Protein AF-A0A525CFL7-F1 (afdb_monomer)

Structure (mmCIF, N/CA/C/O backbone):
data_AF-A0A525CFL7-F1
#
_entry.id   AF-A0A525CFL7-F1
#
loop_
_atom_site.group_PDB
_atom_site.id
_atom_site.type_symbol
_atom_site.label_atom_id
_atom_site.label_alt_id
_atom_site.label_comp_id
_atom_site.label_asym_id
_atom_site.label_entity_id
_atom_site.label_seq_id
_atom_site.pdbx_PDB_ins_code
_atom_site.Cartn_x
_atom_site.Cartn_y
_atom_site.Cartn_z
_atom_site.occupancy
_atom_site.B_iso_or_equiv
_atom_site.auth_seq_id
_atom_site.auth_comp_id
_atom_site.auth_asym_id
_atom_site.auth_atom_id
_atom_site.pdbx_PDB_model_num
ATOM 1 N N . MET A 1 1 ? -35.284 42.672 33.842 1.00 48.06 1 MET A N 1
ATOM 2 C CA . MET A 1 1 ? -33.859 42.304 34.007 1.00 48.06 1 MET A CA 1
ATOM 3 C C . MET A 1 1 ? -33.768 41.412 35.227 1.00 48.06 1 MET A C 1
ATOM 5 O O . MET A 1 1 ? -34.451 41.768 36.185 1.00 48.06 1 MET A O 1
ATOM 9 N N . PRO A 1 2 ? -32.998 40.311 35.241 1.00 52.84 2 PRO A N 1
ATOM 10 C CA . PRO A 1 2 ? -32.006 39.793 34.270 1.00 52.84 2 PRO A CA 1
ATOM 11 C C . PRO A 1 2 ? -32.486 38.430 33.677 1.00 52.84 2 PRO A C 1
ATOM 13 O O . PRO A 1 2 ? -33.534 37.954 34.094 1.00 52.84 2 PRO A O 1
ATOM 16 N N . ASP A 1 3 ? -31.891 37.687 32.741 1.00 45.88 3 ASP A N 1
ATOM 17 C CA . ASP A 1 3 ? -30.726 37.767 31.847 1.00 45.88 3 ASP A CA 1
ATOM 18 C C . ASP A 1 3 ? -30.840 36.540 30.892 1.00 45.88 3 ASP A C 1
ATOM 20 O O . ASP A 1 3 ? -31.359 35.497 31.282 1.00 45.88 3 ASP A O 1
ATOM 24 N N . THR A 1 4 ? -30.679 36.722 29.577 1.00 50.50 4 THR A N 1
ATOM 25 C CA . THR A 1 4 ? -29.502 36.343 28.755 1.00 50.50 4 THR A CA 1
ATOM 26 C C . THR A 1 4 ? -29.639 35.028 27.970 1.00 50.50 4 THR A C 1
ATOM 28 O O . THR A 1 4 ? -29.578 33.917 28.478 1.00 50.50 4 THR A O 1
ATOM 31 N N . ASN A 1 5 ? -29.781 35.193 26.653 1.00 50.38 5 ASN A N 1
ATOM 32 C CA . ASN A 1 5 ? -28.919 34.607 25.623 1.00 50.38 5 ASN A CA 1
ATOM 33 C C . ASN A 1 5 ? -28.186 33.300 25.979 1.00 50.38 5 ASN A C 1
ATOM 35 O O . ASN A 1 5 ? -27.073 33.334 26.496 1.00 50.38 5 ASN A O 1
ATOM 39 N N . VAL A 1 6 ? -28.715 32.168 25.509 1.00 52.50 6 VAL A N 1
ATOM 40 C CA . VAL A 1 6 ? -27.883 31.021 25.102 1.00 52.50 6 VAL A CA 1
ATOM 41 C C . VAL A 1 6 ? -28.317 30.575 23.706 1.00 52.50 6 VAL A C 1
ATOM 43 O O . VAL A 1 6 ? -28.721 29.447 23.448 1.00 52.50 6 VAL A O 1
ATOM 46 N N . SER A 1 7 ? -28.220 31.508 22.764 1.00 45.16 7 SER A N 1
ATOM 47 C CA . SER A 1 7 ? -27.885 31.200 21.377 1.00 45.16 7 SER A CA 1
ATOM 48 C C . SER A 1 7 ? -26.382 30.897 21.325 1.00 45.16 7 SER A C 1
ATOM 50 O O . SER A 1 7 ? -25.589 31.730 20.892 1.00 45.16 7 SER A O 1
ATOM 52 N N . ALA A 1 8 ? -25.986 29.742 21.865 1.00 45.75 8 ALA A N 1
ATOM 53 C CA . ALA A 1 8 ? -24.610 29.265 21.846 1.00 45.75 8 ALA A CA 1
ATOM 54 C C . ALA A 1 8 ? -24.420 28.285 20.680 1.00 45.75 8 ALA A C 1
ATOM 56 O O . ALA A 1 8 ? -24.868 27.143 20.716 1.00 45.75 8 ALA A O 1
ATOM 57 N N . ASP A 1 9 ? -23.754 28.791 19.645 1.00 43.75 9 ASP A N 1
ATOM 58 C CA . ASP A 1 9 ? -22.836 28.057 18.776 1.00 43.75 9 ASP A CA 1
ATOM 59 C C . ASP A 1 9 ? -23.315 26.754 18.116 1.00 43.75 9 ASP A C 1
ATOM 61 O O . ASP A 1 9 ? -22.837 25.657 18.397 1.00 43.75 9 ASP A O 1
ATOM 65 N N . THR A 1 10 ? -24.115 26.889 17.058 1.00 47.38 10 THR A N 1
ATOM 66 C CA . THR A 1 10 ? -24.116 25.910 15.952 1.00 47.38 10 THR A CA 1
ATOM 67 C C . THR A 1 10 ? -23.124 26.272 14.835 1.00 47.38 10 THR A C 1
ATOM 69 O O . THR A 1 10 ? -23.050 25.571 13.826 1.00 47.38 10 THR A O 1
ATOM 72 N N . ASN A 1 11 ? -22.305 27.320 15.004 1.00 39.59 11 ASN A N 1
ATOM 73 C CA . ASN A 1 11 ? -21.534 27.930 13.911 1.00 39.59 11 ASN A CA 1
ATOM 74 C C . ASN A 1 11 ? -20.008 27.695 13.952 1.00 39.59 11 ASN A C 1
ATOM 76 O O . ASN A 1 11 ? -19.243 28.459 13.368 1.00 39.59 11 ASN A O 1
ATOM 80 N N . GLY A 1 12 ? -19.549 26.618 14.605 1.00 38.38 12 GLY A N 1
ATOM 81 C CA . GLY A 1 12 ? -18.119 26.267 14.698 1.00 38.38 12 GLY A CA 1
ATOM 82 C C . GLY A 1 12 ? -17.696 24.947 14.035 1.00 38.38 12 GLY A C 1
ATOM 83 O O . GLY A 1 12 ? -16.506 24.726 13.809 1.00 38.38 12 GLY A O 1
ATOM 84 N N . MET A 1 13 ? -18.630 24.050 13.690 1.00 39.81 13 MET A N 1
ATOM 85 C CA . MET A 1 13 ? -18.288 22.699 13.195 1.00 39.81 13 MET A CA 1
ATOM 86 C C . MET A 1 13 ? -18.228 22.567 11.664 1.00 39.81 13 MET A C 1
ATOM 88 O O . MET A 1 13 ? -17.989 21.481 11.135 1.00 39.81 13 MET A O 1
ATOM 92 N N . GLY A 1 14 ? -18.374 23.667 10.929 1.00 43.81 14 GLY A N 1
ATOM 93 C CA . GLY A 1 14 ? -18.223 23.707 9.477 1.00 43.81 14 GLY A CA 1
ATOM 94 C C . GLY A 1 14 ? -16.886 24.311 9.064 1.00 43.81 14 GLY A C 1
ATOM 95 O O . GLY A 1 14 ? -16.863 25.495 8.762 1.00 43.81 14 GLY A O 1
ATOM 96 N N . LYS A 1 15 ? -15.798 23.515 9.060 1.00 42.16 15 LYS A N 1
ATOM 97 C CA . LYS A 1 15 ? -14.521 23.689 8.296 1.00 42.16 15 LYS A CA 1
ATOM 98 C C . LYS A 1 15 ? -13.283 23.130 9.031 1.00 42.16 15 LYS A C 1
ATOM 100 O O . LYS A 1 15 ? -12.245 23.771 9.141 1.00 42.16 15 LYS A O 1
ATOM 105 N N . LYS A 1 16 ? -13.310 21.855 9.424 1.00 42.88 16 LYS A N 1
ATOM 106 C CA . LYS A 1 16 ? -12.090 21.016 9.345 1.00 42.88 16 LYS A CA 1
ATOM 107 C C . LYS A 1 16 ? -12.245 19.978 8.233 1.00 42.88 16 LYS A C 1
ATOM 109 O O . LYS A 1 16 ? -11.885 18.814 8.364 1.00 42.88 16 LYS A O 1
ATOM 114 N N . ALA A 1 17 ? -12.817 20.415 7.113 1.00 45.66 17 ALA A N 1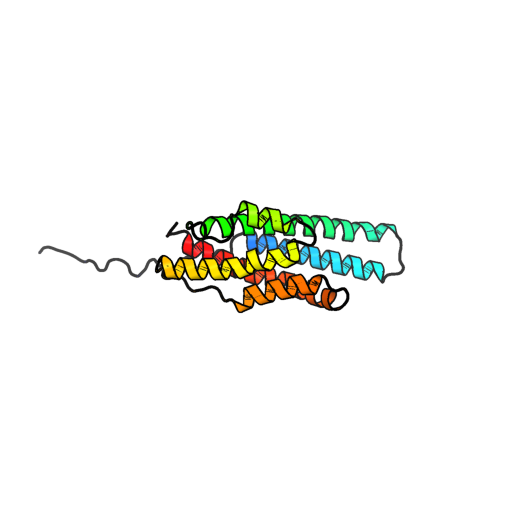
ATOM 115 C CA . ALA A 1 17 ? -12.822 19.657 5.879 1.00 45.66 17 ALA A CA 1
ATOM 116 C C . ALA A 1 17 ? -11.436 19.774 5.229 1.00 45.66 17 ALA A C 1
ATOM 118 O O . ALA A 1 1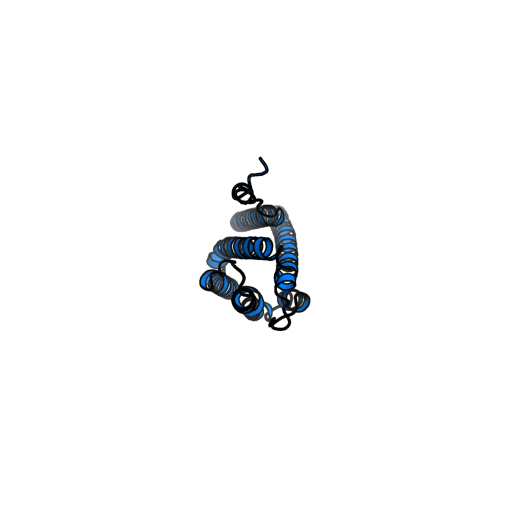7 ? -11.041 20.836 4.761 1.00 45.66 17 ALA A O 1
ATOM 119 N N . GLY A 1 18 ? -10.704 18.663 5.183 1.00 49.19 18 GLY A N 1
ATOM 120 C CA . GLY A 1 18 ? -9.849 18.409 4.028 1.00 49.19 18 GLY A CA 1
ATOM 121 C C . GLY A 1 18 ? -8.371 18.774 4.114 1.00 49.19 18 GLY A C 1
ATOM 122 O O . GLY A 1 18 ? -7.758 18.909 3.058 1.00 49.19 18 GLY A O 1
ATOM 123 N N . ARG A 1 19 ? -7.730 18.820 5.293 1.00 51.72 19 ARG A N 1
ATOM 124 C CA . ARG A 1 19 ? -6.273 18.577 5.298 1.00 51.72 19 ARG A CA 1
ATOM 125 C C . ARG A 1 19 ? -6.055 17.107 4.954 1.00 51.72 19 ARG A C 1
ATOM 127 O O . ARG A 1 19 ? -6.093 16.246 5.829 1.00 51.72 19 ARG A O 1
ATOM 134 N N . ARG A 1 20 ? -5.894 16.809 3.658 1.00 55.28 20 ARG A N 1
ATOM 135 C CA . ARG A 1 20 ? -5.358 15.517 3.213 1.00 55.28 20 ARG A CA 1
ATOM 136 C C . ARG A 1 20 ? -4.060 15.329 3.997 1.00 55.28 20 ARG A C 1
ATOM 138 O O . ARG A 1 20 ? -3.241 16.250 3.983 1.00 55.28 20 ARG A O 1
ATOM 145 N N . PRO A 1 21 ? -3.897 14.234 4.755 1.00 63.34 21 PRO A N 1
ATOM 146 C CA . PRO A 1 21 ? -2.715 14.096 5.581 1.00 63.34 21 PRO A CA 1
ATOM 147 C C . PRO A 1 21 ? -1.506 14.168 4.656 1.00 63.34 21 PRO A C 1
ATOM 149 O O . PRO A 1 21 ? -1.527 13.586 3.573 1.00 63.34 21 PRO A O 1
ATOM 152 N N . CYS A 1 22 ? -0.488 14.926 5.062 1.00 60.53 22 CYS A N 1
ATOM 153 C CA . CYS A 1 22 ? 0.724 15.161 4.274 1.00 60.53 22 CYS A CA 1
ATOM 154 C C . CYS A 1 22 ? 1.311 13.840 3.727 1.00 60.53 22 CYS A C 1
ATOM 156 O O . CYS A 1 22 ? 1.780 13.775 2.594 1.00 60.53 22 CYS A O 1
ATOM 158 N N . SER A 1 23 ? 1.132 12.743 4.474 1.00 76.31 23 SER A N 1
ATOM 159 C CA . SER A 1 23 ? 1.507 11.383 4.080 1.00 76.31 23 SER A CA 1
ATOM 160 C C . SER A 1 23 ? 0.819 10.856 2.813 1.00 76.31 23 SER A C 1
ATOM 162 O O . SER A 1 23 ? 1.407 10.047 2.113 1.00 76.31 23 SER A O 1
ATOM 164 N N . LEU A 1 24 ? -0.407 11.279 2.494 1.00 80.94 24 LEU A N 1
ATOM 165 C CA . LEU A 1 24 ? -1.161 10.815 1.320 1.00 80.94 24 LEU A CA 1
ATOM 166 C C . LEU A 1 24 ? -0.678 11.477 0.032 1.00 80.94 24 LEU A C 1
ATOM 168 O O . LEU A 1 24 ? -0.548 10.812 -0.991 1.00 80.94 24 LEU A O 1
ATOM 172 N N . LEU A 1 25 ? -0.402 12.782 0.097 1.00 83.44 25 LEU A N 1
ATOM 173 C CA . LEU A 1 25 ? 0.195 13.519 -1.018 1.00 83.44 25 LEU A CA 1
ATOM 174 C C . LEU A 1 25 ? 1.622 13.035 -1.270 1.00 83.44 25 LEU A C 1
ATOM 176 O O . LEU A 1 25 ? 1.991 12.797 -2.415 1.00 83.44 25 LEU A O 1
ATOM 180 N N . PHE A 1 26 ? 2.381 12.808 -0.196 1.00 86.31 26 PHE A N 1
ATOM 181 C CA . PHE A 1 26 ? 3.712 12.224 -0.284 1.00 86.31 26 PHE A CA 1
ATOM 182 C C . PHE A 1 26 ? 3.677 10.828 -0.920 1.00 86.31 26 PHE A C 1
ATOM 184 O O . PHE A 1 26 ? 4.404 10.574 -1.876 1.00 86.31 26 PHE A O 1
ATOM 191 N N . GLN A 1 27 ? 2.759 9.959 -0.483 1.00 85.44 27 GLN A N 1
ATOM 192 C CA . GLN A 1 27 ? 2.598 8.624 -1.060 1.00 85.44 27 GLN A CA 1
ATOM 193 C C . GLN A 1 27 ? 2.187 8.663 -2.535 1.00 85.44 27 GLN A C 1
ATOM 195 O O . GLN A 1 27 ? 2.698 7.880 -3.331 1.00 85.44 27 GLN A O 1
ATOM 200 N N . ALA A 1 28 ? 1.291 9.574 -2.920 1.00 88.19 28 ALA A N 1
ATOM 201 C CA . ALA A 1 28 ? 0.918 9.754 -4.320 1.00 88.19 28 ALA A CA 1
ATOM 202 C C . ALA A 1 28 ? 2.124 10.183 -5.173 1.00 88.19 28 ALA A C 1
ATOM 204 O O . ALA A 1 28 ? 2.323 9.639 -6.256 1.00 88.19 28 ALA A O 1
ATOM 205 N N . GLY A 1 29 ? 2.960 11.095 -4.664 1.00 88.19 29 GLY A N 1
ATOM 206 C CA . GLY A 1 29 ? 4.199 11.508 -5.327 1.00 88.19 29 GLY A CA 1
ATOM 207 C C . GLY A 1 29 ? 5.183 10.351 -5.520 1.00 88.19 29 GLY A C 1
ATOM 208 O O . GLY A 1 29 ? 5.689 10.158 -6.623 1.00 88.19 29 GLY A O 1
ATOM 209 N N . VAL A 1 30 ? 5.393 9.535 -4.481 1.00 88.12 30 VAL A N 1
ATOM 210 C CA . VAL A 1 30 ? 6.247 8.336 -4.560 1.00 88.12 30 VAL A CA 1
ATOM 211 C C . VAL A 1 30 ? 5.718 7.351 -5.608 1.00 88.12 30 VAL A C 1
ATOM 213 O O . VAL A 1 30 ? 6.490 6.879 -6.436 1.00 88.12 30 VAL A O 1
ATOM 216 N N . MET A 1 31 ? 4.404 7.103 -5.641 1.00 86.94 31 MET A N 1
ATOM 217 C CA . MET A 1 31 ? 3.786 6.195 -6.618 1.00 86.94 31 MET A CA 1
ATOM 218 C C . MET A 1 31 ? 3.934 6.692 -8.063 1.00 86.94 31 MET A C 1
ATOM 220 O O . MET A 1 31 ? 4.241 5.901 -8.954 1.00 86.94 31 MET A O 1
ATOM 224 N N . LEU A 1 32 ? 3.758 7.995 -8.310 1.00 90.31 32 LEU A N 1
ATOM 225 C CA . LEU A 1 32 ? 3.956 8.586 -9.639 1.00 90.31 32 LEU A CA 1
ATOM 226 C C . LEU A 1 32 ? 5.410 8.455 -10.109 1.00 90.31 32 LEU A C 1
ATOM 228 O O . LEU A 1 32 ? 5.648 8.106 -11.265 1.00 90.31 32 LEU A O 1
ATOM 232 N N . LEU A 1 33 ? 6.372 8.677 -9.207 1.00 88.94 33 LEU A N 1
ATOM 233 C CA . LEU A 1 33 ? 7.793 8.502 -9.499 1.00 88.94 33 LEU A CA 1
ATOM 234 C C . LEU A 1 33 ? 8.118 7.045 -9.857 1.00 88.94 33 LEU A C 1
ATOM 236 O O . LEU A 1 33 ? 8.820 6.798 -10.837 1.00 88.94 33 LEU A O 1
ATOM 240 N N . SER A 1 34 ? 7.572 6.078 -9.111 1.00 86.19 34 SER A N 1
ATOM 241 C CA . SER A 1 34 ? 7.752 4.652 -9.407 1.00 86.19 34 SER A CA 1
ATOM 242 C C . SER A 1 34 ? 7.177 4.267 -10.772 1.00 86.19 34 SER A C 1
ATOM 244 O O . SER A 1 34 ? 7.834 3.557 -11.530 1.00 86.19 34 SER A O 1
ATOM 246 N N . ILE A 1 35 ? 5.984 4.763 -11.123 1.00 87.25 35 ILE A N 1
ATOM 247 C CA . ILE A 1 35 ? 5.358 4.493 -12.428 1.00 87.25 35 ILE A CA 1
ATOM 248 C C . ILE A 1 35 ? 6.205 5.087 -13.562 1.00 87.25 35 ILE A C 1
ATOM 250 O O . ILE A 1 35 ? 6.482 4.395 -14.541 1.00 87.25 35 ILE A O 1
ATOM 254 N N . ALA A 1 36 ? 6.677 6.330 -13.421 1.00 89.00 36 ALA A N 1
ATOM 255 C CA . ALA A 1 36 ? 7.543 6.971 -14.411 1.00 89.00 36 ALA A CA 1
ATOM 256 C C . ALA A 1 36 ? 8.867 6.211 -14.603 1.00 89.00 36 ALA A C 1
ATOM 258 O O . ALA A 1 36 ? 9.286 5.974 -15.739 1.00 89.00 36 ALA A O 1
ATOM 259 N N . ALA A 1 37 ? 9.496 5.765 -13.509 1.00 86.62 37 ALA A N 1
ATOM 260 C CA . ALA A 1 37 ? 10.714 4.959 -13.554 1.00 86.62 37 ALA A CA 1
ATOM 261 C C . ALA A 1 37 ? 10.478 3.602 -14.240 1.00 86.62 37 ALA A C 1
ATOM 263 O O . ALA A 1 37 ? 11.295 3.178 -15.056 1.00 86.62 37 ALA A O 1
ATOM 264 N N . MET A 1 38 ? 9.336 2.957 -13.978 1.00 86.31 38 MET A N 1
ATOM 265 C CA . MET A 1 38 ? 8.955 1.693 -14.614 1.00 86.31 38 MET A CA 1
ATOM 266 C C . MET A 1 38 ? 8.709 1.854 -16.121 1.00 86.31 38 MET A C 1
ATOM 268 O O . MET A 1 38 ? 9.223 1.060 -16.906 1.00 86.31 38 MET A O 1
ATOM 272 N N . ILE A 1 39 ? 7.975 2.892 -16.541 1.00 87.75 39 ILE A N 1
ATOM 273 C CA . ILE A 1 39 ? 7.736 3.191 -17.965 1.00 87.75 39 ILE A CA 1
ATOM 274 C C . ILE A 1 39 ? 9.063 3.476 -18.673 1.00 87.75 39 ILE A C 1
ATOM 276 O O . ILE A 1 39 ? 9.310 2.948 -19.754 1.00 87.75 39 ILE A O 1
ATOM 280 N N . THR A 1 40 ? 9.945 4.253 -18.041 1.00 87.12 40 THR A N 1
ATOM 281 C CA . THR A 1 40 ? 11.273 4.571 -18.584 1.00 87.12 40 THR A CA 1
ATOM 282 C C . THR A 1 40 ? 12.142 3.318 -18.710 1.00 87.12 40 THR A C 1
ATOM 284 O O . THR A 1 40 ? 12.777 3.108 -19.742 1.00 87.12 40 THR A O 1
ATOM 287 N N . ALA A 1 41 ? 12.135 2.442 -17.698 1.00 84.50 41 ALA A N 1
ATOM 288 C CA . ALA A 1 41 ? 12.832 1.158 -17.749 1.00 84.50 41 ALA A CA 1
ATOM 289 C C . ALA A 1 41 ? 12.289 0.258 -18.869 1.00 84.50 41 ALA A C 1
ATOM 291 O O . ALA A 1 41 ? 13.077 -0.357 -19.585 1.00 84.50 41 ALA A O 1
ATOM 292 N N . LEU A 1 42 ? 10.965 0.195 -19.046 1.00 85.19 42 LEU A N 1
ATOM 293 C CA . LEU A 1 42 ? 10.333 -0.585 -20.110 1.00 85.19 42 LEU A CA 1
ATOM 294 C C . LEU A 1 42 ? 10.680 -0.032 -21.499 1.00 85.19 42 LEU A C 1
ATOM 296 O O . LEU A 1 42 ? 11.075 -0.800 -22.372 1.00 85.19 42 LEU A O 1
ATOM 300 N N . ALA A 1 43 ? 10.614 1.287 -21.692 1.00 86.00 43 ALA A N 1
ATOM 301 C CA . ALA A 1 43 ? 10.995 1.935 -22.945 1.00 86.00 43 ALA A CA 1
ATOM 302 C C . ALA A 1 43 ? 12.460 1.640 -23.314 1.00 86.00 43 ALA A C 1
ATOM 304 O O . ALA A 1 43 ? 12.744 1.243 -24.440 1.00 86.00 43 ALA A O 1
ATOM 305 N N . LEU A 1 44 ? 13.383 1.718 -22.349 1.00 81.94 44 LEU A N 1
ATOM 306 C CA . LEU A 1 44 ? 14.806 1.409 -22.556 1.00 81.94 44 LEU A CA 1
ATOM 307 C C . LEU A 1 44 ? 15.103 -0.081 -22.791 1.00 81.94 44 LEU A C 1
ATOM 309 O O . LEU A 1 44 ? 16.164 -0.418 -23.314 1.00 81.94 44 LEU A O 1
ATOM 313 N N . ARG A 1 45 ? 14.201 -0.989 -22.394 1.00 79.94 45 ARG A N 1
ATOM 314 C CA . ARG A 1 45 ? 14.291 -2.418 -22.742 1.00 79.94 45 ARG A CA 1
ATOM 315 C C . ARG A 1 45 ? 13.892 -2.673 -24.192 1.00 79.94 45 ARG A C 1
ATOM 317 O O . ARG A 1 45 ? 14.449 -3.581 -24.800 1.00 79.94 45 ARG A O 1
ATOM 324 N N . LEU A 1 46 ? 12.949 -1.890 -24.717 1.00 82.31 46 LEU A N 1
ATOM 325 C CA . LEU A 1 46 ? 12.522 -1.949 -26.116 1.00 82.31 46 LEU A CA 1
ATOM 326 C C . LEU A 1 46 ? 13.520 -1.242 -27.041 1.00 82.31 46 LEU A C 1
ATOM 328 O O . LEU A 1 46 ? 13.742 -1.694 -28.162 1.00 82.31 46 LEU A O 1
ATOM 332 N N . SER A 1 47 ? 14.172 -0.181 -26.562 1.00 80.75 47 SER A N 1
ATOM 333 C CA . SER A 1 47 ? 15.303 0.433 -27.254 1.00 80.75 47 SER A CA 1
ATOM 334 C C . SER A 1 47 ? 16.504 -0.526 -27.261 1.00 80.75 47 SER A C 1
ATOM 336 O O . SER A 1 47 ? 17.054 -0.877 -26.213 1.00 80.75 47 SER A O 1
ATOM 338 N N . LEU A 1 48 ? 16.947 -0.945 -28.449 1.00 69.38 48 LEU A N 1
ATOM 339 C CA . LEU A 1 48 ? 18.117 -1.813 -28.674 1.00 69.38 48 LEU A CA 1
ATOM 340 C C . LEU A 1 48 ? 19.466 -1.094 -28.423 1.00 69.38 48 LEU A C 1
ATOM 342 O O . LEU A 1 48 ? 20.454 -1.395 -29.082 1.00 69.38 48 LEU A O 1
ATOM 346 N N . ASP A 1 49 ? 19.511 -0.137 -27.492 1.00 73.38 49 ASP A N 1
ATOM 347 C CA . ASP A 1 49 ? 20.683 0.694 -27.195 1.00 73.38 49 ASP A CA 1
ATOM 348 C C . ASP A 1 49 ? 21.332 0.347 -25.833 1.00 73.38 49 ASP A C 1
ATOM 350 O O . ASP A 1 49 ? 20.741 -0.331 -24.985 1.00 73.38 49 ASP A O 1
ATOM 354 N N . ASN A 1 50 ? 22.582 0.795 -25.695 1.00 68.69 50 ASN A N 1
ATOM 355 C CA . ASN A 1 50 ? 23.659 0.456 -24.765 1.00 68.69 50 ASN A CA 1
ATOM 356 C C . ASN A 1 50 ? 23.269 0.023 -23.331 1.00 68.69 50 ASN A C 1
ATOM 358 O O . ASN A 1 50 ? 22.394 0.580 -22.669 1.00 68.69 50 ASN A O 1
ATOM 362 N N . SER A 1 51 ? 24.014 -0.948 -22.794 1.00 68.31 51 SER A N 1
ATOM 363 C CA . SER A 1 51 ? 23.755 -1.631 -21.517 1.00 68.31 51 SER A CA 1
ATOM 364 C C . SER A 1 51 ? 23.833 -0.741 -20.269 1.00 68.31 51 SER A C 1
ATOM 366 O O . SER A 1 51 ? 23.211 -1.071 -19.257 1.00 68.31 51 SER A O 1
ATOM 368 N N . SER A 1 52 ? 24.553 0.384 -20.322 1.00 70.12 52 SER A N 1
ATOM 369 C CA . SER A 1 52 ? 24.811 1.236 -19.147 1.00 70.12 52 SER A CA 1
ATOM 370 C C . SER A 1 52 ? 23.630 2.133 -18.745 1.00 70.12 52 SER A C 1
ATOM 372 O O . SER A 1 52 ? 23.469 2.435 -17.565 1.00 70.12 52 SER A O 1
ATOM 374 N N . SER A 1 53 ? 22.755 2.523 -19.679 1.00 72.69 53 SER A N 1
ATOM 375 C CA . SER A 1 53 ? 21.600 3.399 -19.396 1.00 72.69 53 SER A CA 1
ATOM 376 C C . SER A 1 53 ? 20.433 2.668 -18.715 1.00 72.69 53 SER A C 1
ATOM 378 O O . SER A 1 53 ? 19.566 3.295 -18.106 1.00 72.69 53 SER A O 1
ATOM 380 N N . ARG A 1 54 ? 20.425 1.328 -18.756 1.00 71.62 54 ARG A N 1
ATOM 381 C CA . ARG A 1 54 ? 19.336 0.483 -18.235 1.00 71.62 54 ARG A CA 1
ATOM 382 C C . ARG A 1 54 ? 19.326 0.359 -16.707 1.00 71.62 54 ARG A C 1
ATOM 384 O O . ARG A 1 54 ? 18.283 0.044 -16.137 1.00 71.62 54 ARG A O 1
ATOM 391 N N . ALA A 1 55 ? 20.454 0.604 -16.037 1.00 81.06 55 ALA A N 1
ATOM 392 C CA . ALA A 1 55 ? 20.583 0.420 -14.587 1.00 81.06 55 ALA A CA 1
ATOM 393 C C . ALA A 1 55 ? 19.944 1.558 -13.769 1.00 81.06 55 ALA A C 1
ATOM 395 O O . ALA A 1 55 ? 19.302 1.305 -12.751 1.00 81.06 55 ALA A O 1
ATOM 396 N N . LEU A 1 56 ? 20.070 2.805 -14.234 1.00 84.00 56 LEU A N 1
ATOM 397 C CA . LEU A 1 56 ? 19.543 3.991 -13.551 1.00 84.00 56 LEU A CA 1
ATOM 398 C C . LEU A 1 56 ? 18.027 3.941 -13.282 1.00 84.00 56 LEU A C 1
ATOM 400 O O . LEU A 1 56 ? 17.634 4.090 -12.123 1.00 84.00 56 LEU A O 1
ATOM 404 N N . PRO A 1 57 ? 17.146 3.703 -14.274 1.00 85.44 57 PRO A N 1
ATOM 405 C CA . PRO A 1 57 ? 15.703 3.693 -14.026 1.00 85.44 57 PRO A CA 1
ATOM 406 C C . PRO A 1 57 ? 15.278 2.542 -13.102 1.00 85.44 57 PRO A C 1
ATOM 408 O O . PRO A 1 57 ? 14.368 2.716 -12.296 1.00 85.44 57 PRO A O 1
ATOM 411 N N . LEU A 1 58 ? 15.965 1.392 -13.154 1.00 84.62 58 LEU A N 1
ATOM 412 C CA . LEU A 1 58 ? 15.717 0.267 -12.245 1.00 84.62 58 LEU A CA 1
ATOM 413 C C . LEU A 1 58 ? 16.104 0.604 -10.802 1.00 84.62 58 LEU A C 1
ATOM 415 O O . LEU A 1 58 ? 15.386 0.239 -9.874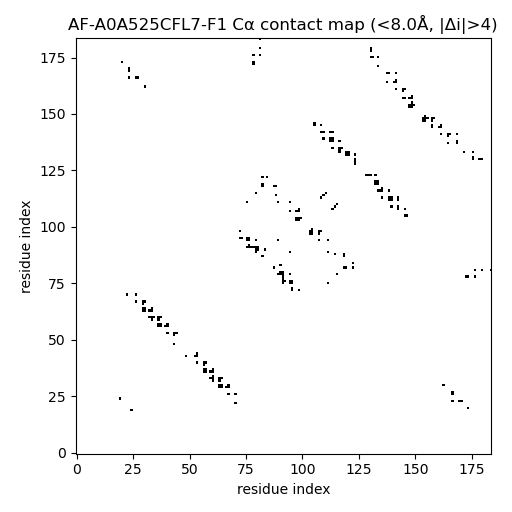 1.00 84.62 58 LEU A O 1
ATOM 419 N N . PHE A 1 59 ? 17.203 1.335 -10.612 1.00 88.31 59 PHE A N 1
ATOM 420 C CA . PHE A 1 59 ? 17.620 1.811 -9.298 1.00 88.31 59 PHE A CA 1
ATOM 421 C C . PHE A 1 59 ? 16.592 2.779 -8.696 1.00 88.31 59 PHE A C 1
ATOM 423 O O . PHE A 1 59 ? 16.126 2.562 -7.577 1.00 88.31 59 PHE A O 1
ATOM 430 N N . PHE A 1 60 ? 16.162 3.799 -9.449 1.00 88.19 60 PHE A N 1
ATOM 431 C CA . PHE A 1 60 ? 15.127 4.734 -8.984 1.00 88.19 60 PHE A CA 1
ATOM 432 C C . PHE A 1 60 ? 13.785 4.042 -8.724 1.00 88.19 60 PHE A C 1
ATOM 434 O O . PHE A 1 60 ? 13.104 4.354 -7.743 1.00 88.19 60 PHE A O 1
ATOM 441 N N . PHE A 1 61 ? 13.416 3.071 -9.562 1.00 88.31 61 PHE A N 1
ATOM 442 C CA . PHE A 1 61 ? 12.246 2.232 -9.329 1.00 88.31 61 PHE A CA 1
ATOM 443 C C . PHE A 1 61 ? 12.364 1.469 -8.003 1.00 88.31 61 PHE A C 1
ATOM 445 O O . PHE A 1 61 ? 11.457 1.548 -7.180 1.00 88.31 61 PHE A O 1
ATOM 452 N N . GLY A 1 62 ? 13.496 0.809 -7.747 1.00 87.50 62 GLY A N 1
ATOM 453 C CA . GLY A 1 62 ? 13.732 0.076 -6.502 1.00 87.50 62 GLY A CA 1
ATOM 454 C C . GLY A 1 62 ? 13.662 0.964 -5.257 1.00 87.50 62 GLY A C 1
ATOM 455 O O . GLY A 1 62 ? 12.955 0.635 -4.306 1.00 87.50 62 GLY A O 1
ATOM 456 N N . VAL A 1 63 ? 14.333 2.122 -5.276 1.00 91.19 63 VAL A N 1
ATOM 457 C CA . VAL A 1 63 ? 14.341 3.068 -4.144 1.00 91.19 63 VAL A CA 1
ATOM 458 C C . VAL A 1 63 ? 12.944 3.634 -3.877 1.00 91.19 63 VAL A C 1
ATOM 460 O O . VAL A 1 63 ? 12.494 3.669 -2.730 1.00 91.19 63 VAL A O 1
ATOM 463 N N . SER A 1 64 ? 12.233 4.052 -4.927 1.00 89.44 64 SER A N 1
ATOM 464 C CA . SER A 1 64 ? 10.878 4.603 -4.792 1.00 89.44 64 SER A CA 1
ATOM 465 C C . SER A 1 64 ? 9.872 3.548 -4.322 1.00 89.44 64 SER A C 1
ATOM 467 O O . SER A 1 64 ? 9.088 3.822 -3.413 1.00 89.44 64 SER A O 1
ATOM 469 N N . ALA A 1 65 ? 9.943 2.324 -4.853 1.00 87.69 65 ALA A N 1
ATOM 470 C CA . ALA A 1 65 ? 9.110 1.211 -4.411 1.00 87.69 65 ALA A CA 1
ATOM 471 C C . ALA A 1 65 ? 9.362 0.873 -2.934 1.00 87.69 65 ALA A C 1
ATOM 473 O O . ALA A 1 65 ? 8.411 0.735 -2.163 1.00 87.69 65 ALA A O 1
ATOM 474 N N . PHE A 1 66 ? 10.630 0.810 -2.512 1.00 90.81 66 PHE A N 1
ATOM 475 C CA . PHE A 1 66 ? 10.998 0.557 -1.118 1.00 90.81 66 PHE A CA 1
ATOM 476 C C . PHE A 1 66 ? 10.416 1.615 -0.172 1.00 90.81 66 PHE A C 1
ATOM 478 O O . PHE A 1 66 ? 9.775 1.278 0.827 1.00 90.81 66 PHE A O 1
ATOM 485 N N . LEU A 1 67 ? 10.565 2.897 -0.517 1.00 91.62 67 LEU A N 1
ATOM 486 C CA . LEU A 1 67 ? 10.011 3.996 0.269 1.00 91.62 67 LEU A CA 1
ATOM 487 C C . LEU A 1 67 ? 8.474 3.929 0.331 1.00 91.62 67 LEU A C 1
ATOM 489 O O . LEU A 1 67 ? 7.886 4.085 1.403 1.00 91.62 67 LEU A O 1
ATOM 493 N N . GLY A 1 68 ? 7.822 3.627 -0.795 1.00 88.81 68 GLY A N 1
ATOM 494 C CA . GLY A 1 68 ? 6.371 3.468 -0.875 1.00 88.81 68 GLY A CA 1
ATOM 495 C C . GLY A 1 68 ? 5.843 2.323 -0.004 1.00 88.81 68 GLY A C 1
ATOM 496 O O . GLY A 1 68 ? 4.802 2.473 0.648 1.00 88.81 68 GLY A O 1
ATOM 497 N N . ILE A 1 69 ? 6.566 1.202 0.060 1.00 88.94 69 ILE A N 1
ATOM 498 C CA . ILE A 1 69 ? 6.241 0.073 0.941 1.00 88.94 69 ILE A CA 1
ATOM 499 C C . ILE A 1 69 ? 6.391 0.487 2.409 1.00 88.94 69 ILE A C 1
ATOM 501 O O . ILE A 1 69 ? 5.465 0.276 3.191 1.00 88.94 69 ILE A O 1
ATOM 505 N N . ALA A 1 70 ? 7.496 1.138 2.782 1.00 91.81 70 ALA A N 1
ATOM 506 C CA . ALA A 1 70 ? 7.742 1.568 4.160 1.00 91.81 70 ALA A CA 1
ATOM 507 C C . ALA A 1 70 ? 6.640 2.507 4.688 1.00 91.81 70 ALA A C 1
ATOM 509 O O . ALA A 1 70 ? 6.097 2.294 5.775 1.00 91.81 70 ALA A O 1
ATOM 510 N N . ILE A 1 71 ? 6.238 3.502 3.890 1.00 90.88 71 ILE A N 1
ATOM 511 C CA . ILE A 1 71 ? 5.141 4.420 4.239 1.00 90.88 71 ILE A CA 1
ATOM 512 C C . ILE A 1 71 ? 3.812 3.664 4.361 1.00 90.88 71 ILE A C 1
ATOM 514 O O . ILE A 1 71 ? 3.013 3.947 5.258 1.00 90.88 71 ILE A O 1
ATOM 518 N N . SER A 1 72 ? 3.572 2.688 3.482 1.00 89.31 72 SER A N 1
ATOM 519 C CA . SER A 1 72 ? 2.357 1.867 3.508 1.00 89.31 72 SER A CA 1
ATOM 520 C C . SER A 1 72 ? 2.257 1.032 4.783 1.00 89.31 72 SER A C 1
ATOM 522 O O . SER A 1 72 ? 1.210 1.017 5.429 1.00 89.31 72 SER A O 1
ATOM 524 N N . LEU A 1 73 ? 3.358 0.401 5.189 1.00 90.69 73 LEU A N 1
ATOM 525 C CA . LEU A 1 73 ? 3.456 -0.378 6.423 1.00 90.69 73 LEU A CA 1
ATOM 526 C C . LEU A 1 73 ? 3.253 0.492 7.666 1.00 90.69 73 LEU A C 1
ATOM 528 O O . LEU A 1 73 ? 2.467 0.136 8.545 1.00 90.69 73 LEU A O 1
ATOM 532 N N . PHE A 1 74 ? 3.886 1.666 7.707 1.00 91.38 74 PHE A N 1
ATOM 533 C CA . PHE A 1 74 ? 3.684 2.626 8.791 1.00 91.38 74 PHE A CA 1
ATOM 534 C C . PHE A 1 74 ? 2.220 3.072 8.891 1.00 91.38 74 PHE A C 1
ATOM 536 O O . PHE A 1 74 ? 1.665 3.196 9.985 1.00 91.38 74 PHE A O 1
ATOM 543 N N . HIS A 1 75 ? 1.560 3.284 7.752 1.00 89.62 75 HIS A N 1
ATOM 544 C CA . HIS A 1 75 ? 0.149 3.636 7.747 1.00 89.62 75 HIS A CA 1
ATOM 545 C C . HIS A 1 75 ? -0.738 2.505 8.265 1.00 89.62 75 HIS A C 1
ATOM 547 O O . HIS A 1 75 ? -1.628 2.767 9.069 1.00 89.62 75 HIS A O 1
ATOM 553 N N . ILE A 1 76 ? -0.486 1.262 7.844 1.00 90.81 76 ILE A N 1
ATOM 554 C CA . ILE A 1 76 ? -1.192 0.080 8.352 1.00 90.81 76 ILE A CA 1
ATOM 555 C C . ILE A 1 76 ? -1.055 0.010 9.873 1.00 90.81 76 ILE A C 1
ATOM 557 O O . ILE A 1 76 ? -2.066 -0.072 10.567 1.00 90.81 76 ILE A O 1
ATOM 561 N N . PHE A 1 77 ? 0.170 0.120 10.393 1.00 91.75 77 PHE A N 1
ATOM 562 C CA . PHE A 1 77 ? 0.428 0.139 11.831 1.00 91.75 77 PHE A CA 1
ATOM 563 C C . PHE A 1 77 ? -0.399 1.224 12.534 1.00 91.75 77 PHE A C 1
ATOM 565 O O . PHE A 1 77 ? -1.138 0.945 13.477 1.00 91.75 77 PHE A O 1
ATOM 572 N N . ARG A 1 78 ? -0.340 2.460 12.030 1.00 89.94 78 ARG A N 1
ATOM 573 C CA . ARG A 1 78 ? -1.070 3.587 12.612 1.00 89.94 78 ARG A CA 1
ATOM 574 C C . ARG A 1 78 ? -2.582 3.391 12.564 1.00 89.94 78 ARG A C 1
ATOM 576 O O . ARG A 1 78 ? -3.264 3.742 13.509 1.00 89.94 78 ARG A O 1
ATOM 583 N N . VAL A 1 79 ? -3.137 2.894 11.467 1.00 89.81 79 VAL A N 1
ATOM 584 C CA . VAL A 1 79 ? -4.588 2.722 11.325 1.00 89.81 79 VAL A CA 1
ATOM 585 C C . VAL A 1 79 ? -5.099 1.626 12.257 1.00 89.81 79 VAL A C 1
ATOM 587 O O . VAL A 1 79 ? -6.112 1.812 12.934 1.00 89.81 79 VAL A O 1
ATOM 590 N N . TRP A 1 80 ? -4.364 0.520 12.361 1.00 91.38 80 TRP A N 1
ATOM 591 C CA . TRP A 1 80 ? -4.715 -0.574 13.258 1.00 91.38 80 TRP A CA 1
ATOM 592 C C . TRP A 1 80 ? -4.594 -0.204 14.736 1.00 91.38 80 TRP A C 1
ATOM 594 O O . TRP A 1 80 ? -5.329 -0.776 15.541 1.00 91.38 80 TRP A O 1
ATOM 604 N N . SER A 1 81 ? -3.746 0.760 15.115 1.00 89.88 81 SER A N 1
ATOM 605 C CA . SER A 1 81 ? -3.653 1.210 16.511 1.00 89.88 81 SER A CA 1
ATOM 606 C C . SER A 1 81 ? -4.928 1.901 17.011 1.00 89.88 81 SER A C 1
ATOM 608 O O . SER A 1 81 ? -5.199 1.851 18.204 1.00 89.88 81 SER A O 1
ATOM 610 N N . PHE A 1 82 ? -5.748 2.485 16.127 1.00 86.44 82 PHE A N 1
ATOM 611 C CA . PHE A 1 82 ? -7.009 3.141 16.517 1.00 86.44 82 PHE A CA 1
ATOM 612 C C . PHE A 1 82 ? -8.172 2.176 16.767 1.00 86.44 82 PHE A C 1
ATOM 614 O O . PHE A 1 82 ? -9.138 2.546 17.427 1.00 86.44 82 PHE A O 1
ATOM 621 N N . VAL A 1 83 ? -8.112 0.956 16.228 1.00 86.62 83 VAL A N 1
ATOM 622 C CA . VAL A 1 83 ? -9.213 -0.023 16.311 1.00 86.62 83 VAL A CA 1
ATOM 623 C C . VAL A 1 83 ? -8.974 -1.055 17.425 1.00 86.62 83 VAL A C 1
ATOM 625 O O . VAL A 1 83 ? -9.724 -2.011 17.556 1.00 86.62 83 VAL A O 1
ATOM 628 N N . GLN A 1 84 ? -7.972 -0.850 18.288 1.00 87.44 84 GLN A N 1
ATOM 629 C CA . GLN A 1 84 ? -7.666 -1.739 19.418 1.00 87.44 84 GLN A CA 1
ATOM 630 C C . GLN A 1 84 ? -8.683 -1.580 20.569 1.00 87.44 84 GLN A C 1
ATOM 632 O O . GLN A 1 84 ? -8.391 -0.980 21.597 1.00 87.44 84 GLN A O 1
ATOM 637 N N . ASP A 1 85 ? -9.893 -2.120 20.400 1.00 80.50 85 ASP A N 1
ATOM 638 C CA . ASP A 1 85 ? -10.999 -2.077 21.375 1.00 80.50 85 ASP A CA 1
ATOM 639 C C . ASP A 1 85 ? -11.142 -3.357 22.222 1.00 80.50 85 ASP A C 1
ATOM 641 O O . ASP A 1 85 ? -12.176 -3.571 22.851 1.00 80.50 85 ASP A O 1
ATOM 645 N N . GLY A 1 86 ? -10.127 -4.227 22.214 1.00 80.94 86 GLY A N 1
ATOM 646 C CA . GLY A 1 86 ? -10.159 -5.546 22.859 1.00 80.94 86 GLY A CA 1
ATOM 647 C C . GLY A 1 86 ? -10.866 -6.636 22.042 1.00 80.94 86 GLY A C 1
ATOM 648 O O . GLY A 1 86 ? -10.702 -7.814 22.340 1.00 80.94 86 GLY A O 1
ATOM 649 N N . TYR A 1 8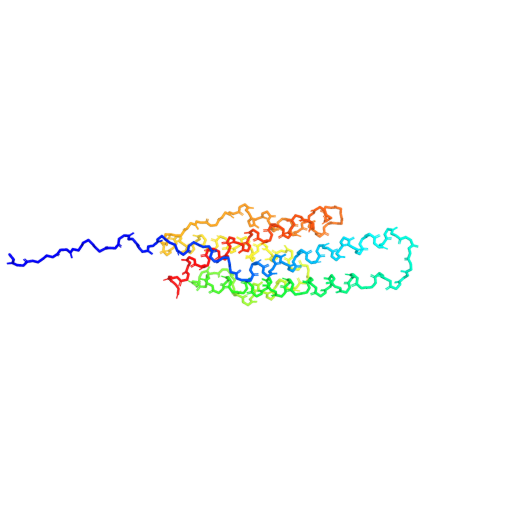7 ? -11.579 -6.272 20.972 1.00 83.75 87 TYR A N 1
ATOM 650 C CA . TYR A 1 87 ? -12.220 -7.207 20.042 1.00 83.75 87 TYR A CA 1
ATOM 651 C C . TYR A 1 87 ? -11.580 -7.195 18.644 1.00 83.75 87 TYR A C 1
ATOM 653 O O . TYR A 1 87 ? -12.097 -7.835 17.722 1.00 83.75 87 TYR A O 1
ATOM 661 N N . ALA A 1 88 ? -10.490 -6.447 18.465 1.00 83.25 88 ALA A N 1
ATOM 662 C CA . ALA A 1 88 ? -9.748 -6.378 17.214 1.00 83.25 88 ALA A CA 1
ATOM 663 C C . ALA A 1 88 ? -9.161 -7.747 16.846 1.00 83.25 88 ALA A C 1
ATOM 665 O O . ALA A 1 88 ? -8.526 -8.409 17.668 1.00 83.25 88 ALA A O 1
ATOM 666 N N . ARG A 1 89 ? -9.312 -8.159 15.583 1.00 83.94 89 ARG A N 1
ATOM 667 C CA . ARG A 1 89 ? -8.805 -9.460 15.104 1.00 83.94 89 ARG A CA 1
ATOM 668 C C . ARG A 1 89 ? -7.283 -9.538 15.072 1.00 83.94 89 ARG A C 1
ATOM 670 O O . ARG A 1 89 ? -6.719 -10.632 15.102 1.00 83.94 89 ARG A O 1
ATOM 677 N N . THR A 1 90 ? -6.615 -8.393 14.924 1.00 89.50 90 THR A N 1
ATOM 678 C CA . THR A 1 90 ? -5.157 -8.318 14.807 1.00 89.50 90 THR A CA 1
ATOM 679 C C . THR A 1 90 ? -4.592 -7.133 15.578 1.00 89.50 90 THR A C 1
ATOM 681 O O . THR A 1 90 ? -5.229 -6.083 15.698 1.00 89.50 90 THR A O 1
ATOM 684 N N . SER A 1 91 ? -3.373 -7.308 16.090 1.00 90.81 91 SER A N 1
ATOM 685 C CA . SER A 1 91 ? -2.607 -6.217 16.680 1.00 90.81 91 SER A CA 1
ATOM 686 C C . SER A 1 91 ? -1.885 -5.414 15.588 1.00 90.81 91 SER A C 1
ATOM 688 O O . SER A 1 91 ? -1.549 -5.972 14.536 1.00 90.81 91 SER A O 1
ATOM 690 N N . PRO A 1 92 ? -1.577 -4.127 15.824 1.00 90.31 92 PRO A N 1
ATOM 691 C CA . PRO A 1 92 ? -0.979 -3.257 14.809 1.00 90.31 92 PRO A CA 1
ATOM 692 C C . PRO A 1 92 ? 0.376 -3.771 14.321 1.00 90.31 92 PRO A C 1
ATOM 694 O O . PRO A 1 92 ? 0.677 -3.744 13.128 1.00 90.31 92 PRO A O 1
ATOM 697 N N . LEU A 1 93 ? 1.174 -4.311 15.246 1.00 90.12 93 LEU A N 1
ATOM 698 C CA . LEU A 1 93 ? 2.473 -4.891 14.931 1.00 90.12 93 LEU A CA 1
ATOM 699 C C . LEU A 1 93 ? 2.335 -6.164 14.083 1.00 90.12 93 LEU A C 1
ATOM 701 O O . LEU A 1 93 ? 3.086 -6.345 13.130 1.00 90.12 93 LEU A O 1
ATOM 705 N N . LYS A 1 94 ? 1.341 -7.015 14.376 1.00 90.06 94 LYS A N 1
ATOM 706 C CA . LYS A 1 94 ? 1.071 -8.238 13.604 1.00 90.06 94 LYS A CA 1
ATOM 707 C C . LYS A 1 94 ? 0.551 -7.914 12.202 1.00 90.06 94 LYS A C 1
ATOM 709 O O . LYS A 1 94 ? 0.953 -8.566 11.242 1.00 90.06 94 LYS A O 1
ATOM 714 N N . ALA A 1 95 ? -0.291 -6.887 12.073 1.00 90.62 95 ALA A N 1
ATOM 715 C CA . ALA A 1 95 ? -0.778 -6.402 10.784 1.00 90.62 95 ALA A CA 1
ATOM 716 C C . ALA A 1 95 ? 0.377 -5.959 9.869 1.00 90.62 95 ALA A C 1
ATOM 718 O O . ALA A 1 95 ? 0.414 -6.340 8.701 1.00 90.62 95 ALA A O 1
ATOM 719 N N . MET A 1 96 ? 1.346 -5.222 10.418 1.00 92.38 96 MET A N 1
ATOM 720 C CA . MET A 1 96 ? 2.534 -4.772 9.690 1.00 92.38 96 MET A CA 1
ATOM 721 C C . MET A 1 96 ? 3.505 -5.922 9.374 1.00 92.38 96 MET A C 1
ATOM 723 O O . MET A 1 96 ? 3.901 -6.097 8.224 1.00 92.38 96 MET A O 1
ATOM 727 N N . ALA A 1 97 ? 3.885 -6.717 10.379 1.00 89.75 97 ALA A N 1
ATOM 728 C CA . ALA A 1 97 ? 4.946 -7.717 10.250 1.00 89.75 97 ALA A CA 1
ATOM 729 C C . ALA A 1 97 ? 4.596 -8.832 9.256 1.00 89.75 97 ALA A C 1
ATOM 731 O O . ALA A 1 97 ? 5.429 -9.245 8.457 1.00 89.75 97 ALA A O 1
ATOM 732 N N . TYR A 1 98 ? 3.351 -9.303 9.254 1.00 91.56 98 TYR A N 1
ATOM 733 C CA . TYR A 1 98 ? 2.935 -10.385 8.360 1.00 91.56 98 TYR A CA 1
ATOM 734 C C . TYR A 1 98 ? 2.712 -9.934 6.913 1.00 91.56 98 TYR A C 1
ATOM 736 O O . TYR A 1 98 ? 2.694 -10.770 6.014 1.00 91.56 98 TYR A O 1
ATOM 744 N N . MET A 1 99 ? 2.613 -8.625 6.661 1.00 87.81 99 MET A N 1
ATOM 745 C CA . MET A 1 99 ? 2.645 -8.088 5.299 1.00 87.81 99 MET A CA 1
ATOM 746 C C . MET A 1 99 ? 4.039 -8.175 4.657 1.00 87.81 99 MET A C 1
ATOM 748 O O . MET A 1 99 ? 4.135 -8.139 3.432 1.00 87.81 99 MET A O 1
ATOM 752 N N . LEU A 1 100 ? 5.104 -8.300 5.461 1.00 88.38 100 LEU A N 1
ATOM 753 C CA . LEU A 1 100 ? 6.479 -8.465 4.977 1.00 88.38 100 LEU A CA 1
ATOM 754 C C . LEU A 1 100 ? 6.819 -9.914 4.608 1.00 88.38 100 LEU A C 1
ATOM 756 O O . LEU A 1 100 ? 7.802 -10.137 3.904 1.00 88.38 100 LEU A O 1
ATOM 760 N N . LEU A 1 101 ? 6.039 -10.899 5.067 1.00 90.69 101 LEU A N 1
ATOM 761 C CA . LEU A 1 101 ? 6.303 -12.294 4.728 1.00 90.69 101 LEU A CA 1
ATOM 762 C C . LEU A 1 101 ? 5.934 -12.567 3.259 1.00 90.69 101 LEU A C 1
ATOM 764 O O . LEU A 1 101 ? 4.772 -12.376 2.878 1.00 90.69 101 LEU A O 1
ATOM 768 N N . PRO A 1 102 ? 6.875 -13.066 2.438 1.00 78.88 102 PRO A N 1
ATOM 769 C CA . PRO A 1 102 ? 6.571 -13.479 1.075 1.00 78.88 102 PRO A CA 1
ATOM 770 C C . PRO A 1 102 ? 5.547 -14.622 1.081 1.00 78.88 102 PRO A C 1
ATOM 772 O O . PRO A 1 102 ? 5.544 -15.457 1.987 1.00 78.88 102 PRO A O 1
ATOM 775 N N . PHE A 1 103 ? 4.663 -14.639 0.079 1.00 82.62 103 PHE A N 1
ATOM 776 C CA . PHE A 1 103 ? 3.509 -15.544 -0.084 1.00 82.62 103 PHE 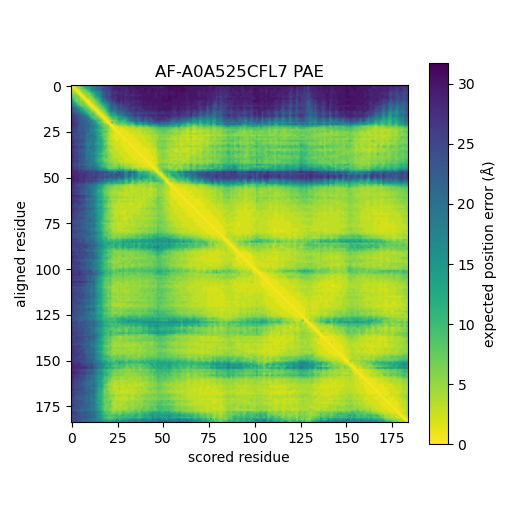A CA 1
ATOM 777 C C . PHE A 1 103 ? 2.395 -15.373 0.953 1.00 82.62 103 PHE A C 1
ATOM 779 O O . PHE A 1 103 ? 1.218 -15.335 0.594 1.00 82.62 103 PHE A O 1
ATOM 786 N N . PHE A 1 104 ? 2.741 -15.221 2.231 1.00 87.12 104 PHE A N 1
ATOM 787 C CA . PHE A 1 104 ? 1.759 -14.994 3.285 1.00 87.12 104 PHE A CA 1
ATOM 788 C C . PHE A 1 104 ? 1.074 -13.630 3.144 1.00 87.12 104 PHE A C 1
ATOM 790 O O . PHE A 1 104 ? -0.107 -13.500 3.460 1.00 87.12 104 PHE A O 1
ATOM 797 N N . ASN A 1 105 ? 1.772 -12.634 2.589 1.00 88.06 105 ASN A N 1
ATOM 798 C CA . ASN A 1 105 ? 1.226 -11.315 2.279 1.00 88.06 105 ASN A CA 1
ATOM 799 C C . ASN A 1 105 ? -0.035 -11.352 1.389 1.00 88.06 105 ASN A C 1
ATOM 801 O O . ASN A 1 105 ? -0.930 -10.533 1.594 1.00 88.06 105 ASN A O 1
ATOM 805 N N . LEU A 1 106 ? -0.145 -12.306 0.452 1.00 86.81 106 LEU A N 1
ATOM 806 C CA . LEU A 1 106 ? -1.294 -12.445 -0.454 1.00 86.81 106 LEU A CA 1
ATOM 807 C C . LEU A 1 106 ? -2.577 -12.799 0.295 1.00 86.81 106 LEU A C 1
ATOM 809 O O . LEU A 1 106 ? -3.640 -12.280 -0.022 1.00 86.81 106 LEU A O 1
ATOM 813 N N . TYR A 1 107 ? -2.482 -13.667 1.300 1.00 90.38 107 TYR A N 1
ATOM 814 C CA . TYR A 1 107 ? -3.603 -13.964 2.186 1.00 90.38 107 TYR A CA 1
ATOM 815 C C . TYR A 1 107 ? -3.788 -12.846 3.220 1.00 90.38 107 TYR A C 1
ATOM 817 O O . TYR A 1 107 ? -4.902 -12.394 3.487 1.00 90.38 107 TYR A O 1
ATOM 825 N N . TRP A 1 108 ? -2.685 -12.360 3.789 1.00 92.38 108 TRP A N 1
ATOM 826 C CA . TRP A 1 108 ? -2.723 -11.427 4.906 1.00 92.38 108 TRP A CA 1
ATOM 827 C C . TRP A 1 108 ? -3.292 -10.059 4.533 1.00 92.38 108 TRP A C 1
ATOM 829 O O . TRP A 1 108 ? -3.906 -9.405 5.374 1.00 92.38 108 TRP A O 1
ATOM 839 N N . ILE A 1 109 ? -3.189 -9.648 3.267 1.00 90.25 109 ILE A N 1
ATOM 840 C CA . ILE A 1 109 ? -3.811 -8.411 2.788 1.00 90.25 109 ILE A CA 1
ATOM 841 C C . ILE A 1 109 ? -5.330 -8.400 3.022 1.00 90.25 109 ILE A C 1
ATOM 843 O O . ILE A 1 109 ? -5.879 -7.366 3.399 1.00 90.25 109 ILE A O 1
ATOM 847 N N . PHE A 1 110 ? -6.006 -9.551 2.909 1.00 92.00 110 PHE A N 1
ATOM 848 C CA . PHE A 1 110 ? -7.437 -9.667 3.201 1.00 92.00 110 PHE A CA 1
ATOM 849 C C . PHE A 1 110 ? -7.719 -9.450 4.688 1.00 92.00 110 PHE A C 1
ATOM 851 O O . PHE A 1 110 ? -8.681 -8.780 5.058 1.00 92.00 110 PHE A O 1
ATOM 858 N N . VAL A 1 111 ? -6.857 -9.963 5.562 1.00 92.25 111 VAL A N 1
ATOM 859 C CA . VAL A 1 111 ? -6.990 -9.751 7.007 1.00 92.25 111 VAL A CA 1
ATOM 860 C C . VAL A 1 111 ? -6.740 -8.281 7.357 1.00 92.25 111 VAL A C 1
ATOM 862 O O . VAL A 1 111 ? -7.508 -7.687 8.109 1.00 92.25 111 VAL A O 1
ATOM 865 N N . VAL A 1 112 ? -5.709 -7.671 6.774 1.00 92.19 112 VAL A N 1
ATOM 866 C CA . VAL A 1 112 ? -5.268 -6.310 7.105 1.00 92.19 112 VAL A CA 1
ATOM 867 C C . VAL A 1 112 ? -6.178 -5.236 6.523 1.00 92.19 112 VAL A C 1
ATOM 869 O O . VAL A 1 112 ? -6.515 -4.290 7.225 1.00 92.19 112 VAL A O 1
ATOM 872 N N . VAL A 1 113 ? -6.560 -5.338 5.252 1.00 91.06 113 VAL A N 1
ATOM 873 C CA . VAL A 1 113 ? -7.291 -4.274 4.547 1.00 91.06 113 VAL A CA 1
ATOM 874 C C . VAL A 1 113 ? -8.794 -4.499 4.651 1.00 91.06 113 VAL A C 1
ATOM 876 O O . VAL A 1 113 ? -9.532 -3.625 5.103 1.00 91.06 113 VAL A O 1
ATOM 879 N N . HIS A 1 114 ? -9.263 -5.685 4.273 1.00 91.94 114 HIS A N 1
ATOM 880 C CA . HIS A 1 114 ? -10.684 -6.012 4.332 1.00 91.94 114 HIS A CA 1
ATOM 881 C C . HIS A 1 114 ? -11.163 -6.272 5.768 1.00 91.94 114 HIS A C 1
ATOM 883 O O . HIS A 1 114 ? -12.236 -5.803 6.153 1.00 91.94 114 HIS A O 1
ATOM 889 N N . GLY A 1 115 ? -10.355 -6.952 6.588 1.00 89.44 115 GLY A N 1
ATOM 890 C CA . GLY A 1 115 ? -10.642 -7.128 8.012 1.00 89.44 115 GLY A CA 1
ATOM 891 C C . GLY A 1 115 ? -10.710 -5.801 8.768 1.00 89.44 115 GLY A C 1
ATOM 892 O O . GLY A 1 115 ? -11.618 -5.631 9.578 1.00 89.44 115 GLY A O 1
ATOM 893 N N . PHE A 1 116 ? -9.858 -4.823 8.431 1.00 89.94 116 PHE A N 1
ATOM 894 C CA . PHE A 1 116 ? -9.922 -3.487 9.031 1.00 89.94 116 PHE A CA 1
ATOM 895 C C . PHE A 1 116 ? -11.275 -2.805 8.801 1.00 89.94 116 PHE A C 1
ATOM 897 O O . PHE A 1 116 ? -11.872 -2.303 9.749 1.00 89.94 116 PHE A O 1
ATOM 904 N N . ALA A 1 117 ? -11.801 -2.821 7.571 1.00 90.88 117 ALA A N 1
ATOM 905 C CA . ALA A 1 117 ? -13.103 -2.217 7.280 1.00 90.88 117 ALA A CA 1
ATOM 906 C C . ALA A 1 117 ? -14.236 -2.859 8.104 1.00 90.88 117 ALA A C 1
ATOM 908 O O . ALA A 1 117 ? -15.138 -2.166 8.577 1.00 90.88 117 ALA A O 1
ATOM 909 N N . ARG A 1 118 ? -14.175 -4.180 8.317 1.00 90.81 118 ARG A N 1
ATOM 910 C CA . ARG A 1 118 ? -15.153 -4.912 9.132 1.00 90.81 118 ARG A CA 1
ATOM 911 C C . ARG A 1 118 ? -15.030 -4.575 10.618 1.00 90.81 118 ARG A C 1
ATOM 913 O O . ARG A 1 118 ? -16.047 -4.297 11.252 1.00 90.81 118 ARG A O 1
ATOM 920 N N . ASP A 1 119 ? -13.814 -4.584 11.153 1.00 91.06 119 ASP A N 1
ATOM 921 C CA . ASP A 1 119 ? -13.562 -4.306 12.568 1.00 91.06 119 ASP A CA 1
ATOM 922 C C . ASP A 1 119 ? -13.867 -2.836 12.898 1.00 91.06 119 ASP A C 1
ATOM 924 O O . ASP A 1 119 ? -14.494 -2.557 13.916 1.00 91.06 119 ASP A O 1
ATOM 928 N N . TYR A 1 120 ? -13.560 -1.902 11.994 1.00 89.88 120 TYR A N 1
ATOM 929 C CA . TYR A 1 120 ? -13.950 -0.496 12.118 1.00 89.88 120 TYR A CA 1
ATOM 930 C C . TYR A 1 120 ? -15.474 -0.309 12.130 1.00 89.88 120 TYR A C 1
ATOM 932 O O . TYR A 1 120 ? -16.010 0.387 12.991 1.00 89.88 120 TYR A O 1
ATOM 940 N N . ASN A 1 121 ? -16.200 -0.939 11.200 1.00 91.12 121 ASN A N 1
ATOM 941 C CA . ASN A 1 121 ? -17.660 -0.824 11.158 1.00 91.12 121 ASN A CA 1
ATOM 942 C C . ASN A 1 121 ? -18.303 -1.436 12.414 1.00 91.12 121 ASN A C 1
ATOM 944 O O . ASN A 1 121 ? -19.243 -0.867 12.970 1.00 91.12 121 ASN A O 1
ATOM 948 N N . SER A 1 122 ? -17.760 -2.555 12.905 1.00 89.75 122 SER A N 1
ATOM 949 C CA . SER A 1 122 ? -18.193 -3.164 14.165 1.00 89.75 122 SER A CA 1
ATOM 950 C C . SER A 1 122 ? -17.884 -2.273 15.372 1.00 89.75 122 SER A C 1
ATOM 952 O O . SER A 1 122 ? -18.736 -2.120 16.243 1.00 89.75 122 SER A O 1
ATOM 954 N N . LEU A 1 123 ? -16.714 -1.625 15.410 1.00 89.25 123 LEU A N 1
ATOM 955 C CA . LEU A 1 123 ? -16.340 -0.653 16.440 1.00 89.25 123 LEU A CA 1
ATOM 956 C C . LEU A 1 123 ? -17.347 0.500 16.511 1.00 89.25 123 LEU A C 1
ATOM 958 O O . LEU A 1 123 ? -17.836 0.813 17.595 1.00 89.25 123 LEU A O 1
ATOM 962 N N . ILE A 1 124 ? -17.684 1.106 15.368 1.00 89.88 124 ILE A N 1
ATOM 963 C CA . ILE A 1 124 ? -18.674 2.190 15.300 1.00 89.88 124 ILE A CA 1
ATOM 964 C C . ILE A 1 124 ? -20.022 1.726 15.835 1.00 89.88 124 ILE A C 1
ATOM 966 O O . ILE A 1 124 ? -20.636 2.436 16.628 1.00 89.88 124 ILE A O 1
ATOM 970 N N . GLN A 1 125 ? -20.472 0.537 15.430 1.00 89.44 125 GLN A N 1
ATOM 971 C CA . GLN A 1 125 ? -21.750 -0.013 15.868 1.00 89.44 125 GLN A CA 1
ATOM 972 C C . GLN A 1 125 ? -21.763 -0.277 17.381 1.00 89.44 125 GLN A C 1
ATOM 974 O O . GLN A 1 125 ? -22.724 0.082 18.060 1.00 89.44 125 GLN A O 1
ATOM 979 N N . ARG A 1 126 ? -20.682 -0.853 17.925 1.00 88.00 126 ARG A N 1
ATOM 980 C CA . ARG A 1 126 ? -20.536 -1.163 19.357 1.00 88.00 126 ARG A CA 1
ATOM 981 C C . ARG A 1 126 ? -20.457 0.093 20.217 1.00 88.00 126 ARG A C 1
ATOM 983 O O . ARG A 1 126 ? -21.142 0.181 21.230 1.00 88.00 126 ARG A O 1
ATOM 990 N N . LYS A 1 127 ? -19.661 1.077 19.796 1.00 86.56 127 LYS A N 1
ATOM 991 C CA . LYS A 1 127 ? -19.493 2.356 20.501 1.00 86.56 127 LYS A CA 1
ATOM 992 C C . LYS A 1 127 ? -20.569 3.397 20.150 1.00 86.56 127 LYS A C 1
ATOM 994 O O . LYS A 1 127 ? -20.505 4.510 20.659 1.00 86.56 127 LYS A O 1
ATOM 999 N N . ARG A 1 128 ? -21.543 3.052 19.293 1.00 84.75 128 ARG A N 1
ATOM 1000 C CA . ARG A 1 128 ? -22.612 3.936 18.781 1.00 84.75 128 ARG A CA 1
ATOM 1001 C C . ARG A 1 128 ? -22.089 5.298 18.295 1.00 84.75 128 ARG A C 1
ATOM 1003 O O . ARG A 1 128 ? -22.686 6.338 18.560 1.00 84.75 128 ARG A O 1
ATOM 1010 N N . LEU A 1 129 ? -20.954 5.291 17.596 1.00 84.62 129 LEU A N 1
ATOM 1011 C CA . LEU A 1 129 ? -20.320 6.514 17.098 1.00 84.62 129 LEU A CA 1
ATOM 1012 C C . LEU A 1 129 ? -21.062 7.035 15.861 1.00 84.62 129 LEU A C 1
ATOM 1014 O O . LEU A 1 129 ? -21.446 6.261 14.989 1.00 84.62 129 LEU A O 1
ATOM 1018 N N . SER A 1 130 ? -21.199 8.356 15.731 1.00 80.12 130 SER A N 1
ATOM 1019 C CA . SER A 1 130 ? -21.800 8.996 14.547 1.00 80.12 130 SER A CA 1
ATOM 1020 C C . SER A 1 130 ? -20.780 9.145 13.404 1.00 80.12 130 SER A C 1
ATOM 1022 O O . SER A 1 130 ? -20.565 10.222 12.849 1.00 80.12 130 SER A O 1
ATOM 1024 N N . ALA A 1 131 ? -20.068 8.059 13.095 1.00 80.88 131 ALA A N 1
ATOM 1025 C CA . ALA A 1 131 ? -19.093 7.998 12.012 1.00 80.88 131 ALA A CA 1
ATOM 1026 C C . ALA A 1 131 ? -19.647 7.144 10.856 1.00 80.88 131 ALA A C 1
ATOM 1028 O O . ALA A 1 131 ? -20.279 6.116 11.101 1.00 80.88 131 ALA A O 1
ATOM 1029 N N . PRO A 1 132 ? -19.443 7.541 9.586 1.00 82.50 132 PRO A N 1
ATOM 1030 C CA . PRO A 1 132 ? -19.949 6.771 8.459 1.00 82.50 132 PRO A CA 1
ATOM 1031 C C . PRO A 1 132 ? -19.159 5.463 8.286 1.00 82.50 132 PRO A C 1
ATOM 1033 O O . PRO A 1 132 ? -17.931 5.474 8.438 1.00 82.50 132 PRO A O 1
ATOM 1036 N N . PRO A 1 133 ? -19.829 4.356 7.923 1.00 86.25 133 PRO A N 1
ATOM 1037 C CA . PRO A 1 133 ? -19.176 3.067 7.723 1.00 86.25 133 PRO A CA 1
ATOM 1038 C C . PRO A 1 133 ? -18.235 3.091 6.510 1.00 86.25 133 PRO A C 1
ATOM 1040 O O . PRO A 1 133 ? -18.491 3.785 5.521 1.00 86.25 133 PRO A O 1
ATOM 1043 N N . LEU A 1 134 ? -17.150 2.310 6.554 1.00 88.81 134 LEU A N 1
ATOM 1044 C CA . LEU A 1 134 ? -16.295 2.115 5.382 1.00 88.81 134 LEU A CA 1
ATOM 1045 C C . LEU A 1 134 ? -16.961 1.183 4.362 1.00 88.81 134 LEU A C 1
ATOM 1047 O O . LEU A 1 134 ? -17.533 0.154 4.743 1.00 88.81 134 LEU A O 1
ATOM 1051 N N . PRO A 1 135 ? -16.820 1.491 3.059 1.00 87.19 135 PRO A N 1
ATOM 1052 C CA . PRO A 1 135 ? -17.317 0.642 1.990 1.00 87.19 135 PRO A CA 1
ATOM 1053 C C . PRO A 1 135 ? -16.492 -0.644 1.895 1.00 87.19 135 PRO A C 1
ATOM 1055 O O . PRO A 1 135 ? -15.271 -0.626 1.708 1.00 87.19 135 PRO A O 1
ATOM 1058 N N . HIS A 1 136 ? -17.186 -1.773 1.984 1.00 86.69 136 HIS A N 1
ATOM 1059 C CA . HIS A 1 136 ? -16.591 -3.110 1.978 1.00 86.69 136 HIS A CA 1
ATOM 1060 C C . HIS A 1 136 ? -16.017 -3.500 0.609 1.00 86.69 136 HIS A C 1
ATOM 1062 O O . HIS A 1 136 ? -14.931 -4.076 0.528 1.00 86.69 136 HIS A O 1
ATOM 1068 N N . SER A 1 137 ? -16.698 -3.100 -0.468 1.00 88.62 137 SER A N 1
ATOM 1069 C CA . SER A 1 137 ? -16.327 -3.391 -1.858 1.00 88.62 137 SER A CA 1
ATOM 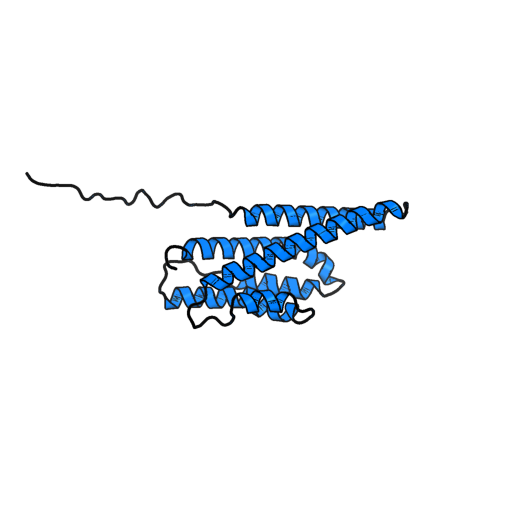1070 C C . SER A 1 137 ? -14.987 -2.778 -2.267 1.00 88.62 137 SER A C 1
ATOM 1072 O O . SER A 1 137 ? -14.203 -3.440 -2.939 1.00 88.62 137 SER A O 1
ATOM 1074 N N . LEU A 1 138 ? -14.679 -1.557 -1.812 1.00 90.31 138 LEU A N 1
ATOM 1075 C CA . LEU A 1 138 ? -13.400 -0.894 -2.098 1.00 90.31 138 LEU A CA 1
ATOM 1076 C C . LEU A 1 138 ? -12.215 -1.682 -1.512 1.00 90.31 138 LEU A C 1
ATOM 1078 O O . LEU A 1 138 ? -11.213 -1.910 -2.186 1.00 90.31 138 LEU A O 1
ATOM 1082 N N . HIS A 1 139 ? -12.348 -2.124 -0.259 1.00 90.31 139 HIS A N 1
ATOM 1083 C CA . HIS A 1 139 ? -11.295 -2.843 0.460 1.00 90.31 139 HIS A CA 1
ATOM 1084 C C . HIS A 1 139 ? -11.114 -4.254 -0.093 1.00 90.31 139 HIS A C 1
ATOM 1086 O O . HIS A 1 139 ? -9.984 -4.688 -0.309 1.00 90.31 139 HIS A O 1
ATOM 1092 N N . LEU A 1 140 ? -12.222 -4.948 -0.373 1.00 91.56 140 LEU A N 1
ATOM 1093 C CA . LEU A 1 140 ? -12.188 -6.261 -1.010 1.00 91.56 140 LEU A CA 1
ATOM 1094 C C . LEU A 1 140 ? -11.574 -6.183 -2.413 1.00 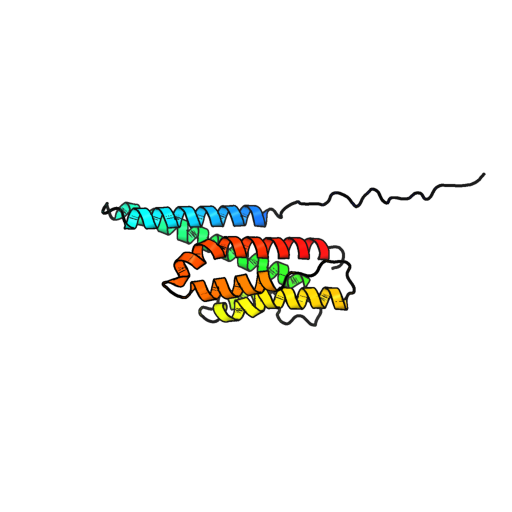91.56 140 LEU A C 1
ATOM 1096 O O . LEU A 1 140 ? -10.677 -6.960 -2.722 1.00 91.56 140 LEU A O 1
ATOM 1100 N N . GLY A 1 141 ? -12.008 -5.220 -3.230 1.00 91.38 141 GLY A N 1
ATOM 1101 C CA . GLY A 1 141 ? -11.490 -5.012 -4.581 1.00 91.38 141 GLY A CA 1
ATOM 1102 C C . GLY A 1 141 ? -9.986 -4.751 -4.588 1.00 91.38 141 GLY A C 1
ATOM 1103 O O . GLY A 1 141 ? -9.273 -5.337 -5.393 1.00 91.38 141 GLY A O 1
ATOM 1104 N N . CYS A 1 142 ? -9.480 -3.959 -3.637 1.00 90.31 142 CYS A N 1
ATOM 1105 C CA . CYS A 1 142 ? -8.043 -3.735 -3.480 1.00 90.31 142 CYS A CA 1
ATOM 1106 C C . CYS A 1 142 ? -7.278 -5.027 -3.130 1.00 90.31 142 CYS A C 1
ATOM 1108 O O . CYS A 1 142 ? -6.223 -5.279 -3.709 1.00 90.31 142 CYS A O 1
ATOM 1110 N N . CYS A 1 143 ? -7.825 -5.881 -2.255 1.00 90.62 143 CYS A N 1
ATOM 1111 C CA . CYS A 1 143 ? -7.211 -7.173 -1.918 1.00 90.62 143 CYS A CA 1
ATOM 1112 C C . CYS A 1 143 ? -7.176 -8.124 -3.121 1.00 90.62 143 CYS A C 1
ATOM 1114 O O . CYS A 1 143 ? -6.145 -8.731 -3.401 1.00 90.62 143 CYS A O 1
ATOM 1116 N N . VAL A 1 144 ? -8.289 -8.227 -3.855 1.00 91.19 144 VAL A N 1
ATOM 1117 C CA . VAL A 1 144 ? -8.379 -9.054 -5.067 1.00 91.19 144 VAL A CA 1
ATOM 1118 C C . VAL A 1 144 ? -7.409 -8.549 -6.131 1.00 91.19 144 VAL A C 1
ATOM 1120 O O . VAL A 1 144 ? -6.724 -9.349 -6.756 1.00 91.19 144 VAL A O 1
ATOM 1123 N N . LEU A 1 145 ? -7.294 -7.231 -6.300 1.00 90.06 145 LEU A N 1
ATOM 1124 C CA . LEU A 1 145 ? -6.375 -6.620 -7.254 1.00 90.06 145 LEU A CA 1
ATOM 1125 C C . LEU A 1 145 ? -4.905 -6.856 -6.876 1.00 90.06 145 LEU A C 1
ATOM 1127 O O . LEU A 1 145 ? -4.085 -7.130 -7.750 1.00 90.06 145 LEU A O 1
ATOM 1131 N N . PHE A 1 146 ? -4.580 -6.815 -5.579 1.00 89.38 146 PHE A N 1
ATOM 1132 C CA . PHE A 1 146 ? -3.258 -7.183 -5.071 1.00 89.38 146 PHE A CA 1
ATOM 1133 C C . PHE A 1 146 ? -2.948 -8.656 -5.357 1.00 89.38 146 PHE A C 1
ATOM 1135 O O . PHE A 1 146 ? -1.894 -8.964 -5.904 1.00 89.38 146 PHE A O 1
ATOM 1142 N N . ALA A 1 147 ? -3.883 -9.566 -5.077 1.00 88.81 147 ALA A N 1
ATOM 1143 C CA . ALA A 1 147 ? -3.710 -10.985 -5.381 1.00 88.81 147 ALA A CA 1
ATOM 1144 C C . ALA A 1 147 ? -3.580 -11.249 -6.894 1.00 88.81 147 ALA A C 1
ATOM 1146 O O . ALA A 1 147 ? -2.713 -12.008 -7.319 1.00 88.81 147 ALA A O 1
ATOM 1147 N N . ALA A 1 148 ? -4.383 -10.571 -7.718 1.00 87.56 148 ALA A N 1
ATOM 1148 C CA . ALA A 1 148 ? -4.334 -10.667 -9.175 1.00 87.56 148 ALA A CA 1
ATOM 1149 C C . ALA A 1 148 ? -3.015 -10.139 -9.760 1.00 87.56 148 ALA A C 1
ATOM 1151 O O . ALA A 1 148 ? -2.583 -10.616 -10.809 1.00 87.56 148 ALA A O 1
ATOM 1152 N N . SER A 1 149 ? -2.350 -9.200 -9.072 1.00 84.62 149 SER A N 1
ATOM 1153 C CA . SER A 1 149 ? -1.042 -8.684 -9.491 1.00 84.62 149 SER A CA 1
ATOM 1154 C C . SER A 1 149 ? 0.066 -9.743 -9.497 1.00 84.62 149 SER A C 1
ATOM 1156 O O . SER A 1 149 ? 1.041 -9.597 -10.229 1.00 84.62 149 SER A O 1
ATOM 1158 N N . ALA A 1 150 ? -0.108 -10.843 -8.756 1.00 82.56 150 ALA A N 1
ATOM 1159 C CA . ALA A 1 150 ? 0.838 -11.955 -8.735 1.00 82.56 150 ALA A CA 1
ATOM 1160 C C . ALA A 1 150 ? 0.793 -12.830 -10.005 1.00 82.56 150 ALA A C 1
ATOM 1162 O O . ALA A 1 150 ? 1.713 -13.613 -10.238 1.00 82.56 150 ALA A O 1
ATOM 1163 N N . LEU A 1 151 ? -0.258 -12.726 -10.828 1.00 85.44 151 LEU A N 1
ATOM 1164 C CA . LEU A 1 151 ? -0.394 -13.508 -12.059 1.00 85.44 151 LEU A CA 1
ATOM 1165 C C . LEU A 1 151 ? 0.311 -12.788 -13.223 1.00 85.44 151 LEU A C 1
ATOM 1167 O O . LEU A 1 151 ? 0.007 -11.628 -13.466 1.00 85.44 151 LEU A O 1
ATOM 1171 N N . PRO A 1 152 ? 1.183 -13.436 -14.012 1.00 74.38 152 PRO A N 1
ATOM 1172 C CA . PRO A 1 152 ? 2.051 -12.752 -14.982 1.00 74.38 152 PRO A CA 1
ATOM 1173 C C . PRO A 1 152 ? 1.316 -11.963 -16.086 1.00 74.38 152 PRO A C 1
ATOM 1175 O O . PRO A 1 152 ? 1.797 -10.912 -16.500 1.00 74.38 152 PRO A O 1
ATOM 1178 N N . TYR A 1 153 ? 0.138 -12.410 -16.536 1.00 74.88 153 TYR A N 1
ATOM 1179 C CA . TYR A 1 153 ? -0.621 -11.734 -17.605 1.00 74.88 153 TYR A CA 1
ATOM 1180 C C . TYR A 1 153 ? -1.638 -10.717 -17.081 1.00 74.88 153 TYR A C 1
ATOM 1182 O O . TYR A 1 153 ? -1.742 -9.605 -17.594 1.00 74.88 153 TYR A O 1
ATOM 1190 N N . VAL A 1 154 ? -2.363 -11.071 -16.019 1.00 80.88 154 VAL A N 1
ATOM 1191 C CA . VAL A 1 154 ? -3.298 -10.154 -15.342 1.00 80.88 154 VAL A CA 1
ATOM 1192 C C . VAL A 1 154 ? -2.527 -9.062 -14.589 1.00 80.88 154 VAL A C 1
ATOM 1194 O O . VAL A 1 154 ? -3.005 -7.939 -14.425 1.00 80.88 154 VAL A O 1
ATOM 1197 N N . GLY A 1 155 ? -1.298 -9.376 -14.186 1.00 78.31 155 GLY A N 1
ATOM 1198 C CA . GLY A 1 155 ? -0.454 -8.565 -13.331 1.00 78.31 155 GLY A CA 1
ATOM 1199 C C . GLY A 1 155 ? -0.041 -7.243 -13.942 1.00 78.31 155 GLY A C 1
ATOM 1200 O O . GLY A 1 155 ? 0.032 -6.262 -13.212 1.00 78.31 155 GLY A O 1
ATOM 1201 N N . VAL A 1 156 ? 0.137 -7.157 -15.264 1.00 77.25 156 VAL A N 1
ATOM 1202 C CA . VAL A 1 156 ? 0.477 -5.882 -15.916 1.00 77.25 156 VAL A CA 1
ATOM 1203 C C . VAL A 1 156 ? -0.672 -4.885 -15.770 1.00 77.25 156 VAL A C 1
ATOM 1205 O O . VAL A 1 156 ? -0.468 -3.786 -15.260 1.00 77.25 156 VAL A O 1
ATOM 1208 N N . ALA A 1 157 ? -1.897 -5.278 -16.133 1.00 80.38 157 ALA A N 1
ATOM 1209 C CA . ALA A 1 157 ? -3.075 -4.422 -15.981 1.00 80.38 157 ALA A CA 1
ATOM 1210 C C . ALA A 1 157 ? -3.360 -4.108 -14.502 1.00 80.38 157 ALA A C 1
ATOM 1212 O O . ALA A 1 157 ? -3.617 -2.958 -14.138 1.00 80.38 157 ALA A O 1
ATOM 1213 N N . ALA A 1 158 ? -3.245 -5.115 -13.631 1.00 82.75 158 ALA A N 1
ATOM 1214 C CA . ALA A 1 158 ? -3.418 -4.940 -12.195 1.00 82.75 158 ALA A CA 1
ATOM 1215 C C . ALA A 1 158 ? -2.380 -3.980 -11.593 1.00 82.75 158 ALA A C 1
ATOM 1217 O O . ALA A 1 158 ? -2.730 -3.192 -10.719 1.00 82.75 158 ALA A O 1
ATOM 1218 N N . SER A 1 159 ? -1.139 -3.975 -12.089 1.00 78.12 159 SER A N 1
ATOM 1219 C CA . SER A 1 159 ? -0.058 -3.113 -11.587 1.00 78.12 159 SER A CA 1
ATOM 1220 C C . SER A 1 159 ? -0.326 -1.626 -11.800 1.00 78.12 159 SER A C 1
ATOM 1222 O O . SER A 1 159 ? 0.116 -0.814 -10.994 1.00 78.12 159 SER A O 1
ATOM 1224 N N . PHE A 1 160 ? -1.081 -1.249 -12.836 1.00 82.31 160 PHE A N 1
ATOM 1225 C CA . PHE A 1 160 ? -1.480 0.148 -13.046 1.00 82.31 160 PHE A CA 1
ATOM 1226 C C . PHE A 1 160 ? -2.698 0.547 -12.206 1.00 82.31 160 PHE A C 1
ATOM 1228 O O . PHE A 1 160 ? -2.785 1.680 -11.733 1.00 82.31 160 PHE A O 1
ATOM 1235 N N . LEU A 1 161 ? -3.634 -0.379 -11.985 1.00 86.94 161 LEU A N 1
ATOM 1236 C CA . LEU A 1 161 ? -4.852 -0.117 -11.213 1.00 86.94 161 LEU A CA 1
ATOM 1237 C C . LEU A 1 161 ? -4.606 -0.144 -9.695 1.00 86.94 161 LEU A C 1
ATOM 1239 O O . LEU A 1 161 ? -5.254 0.587 -8.940 1.00 86.94 161 LEU A O 1
ATOM 1243 N N . LEU A 1 162 ? -3.670 -0.976 -9.235 1.00 88.12 162 LEU A N 1
ATOM 1244 C CA . LEU A 1 162 ? -3.408 -1.221 -7.819 1.00 88.12 162 LEU A CA 1
ATOM 1245 C C . LEU A 1 162 ? -2.951 0.032 -7.053 1.00 88.12 162 LEU A C 1
ATOM 1247 O O . LEU A 1 162 ? -3.521 0.280 -5.991 1.00 88.12 162 LEU A O 1
ATOM 1251 N N . PRO A 1 163 ? -2.020 0.871 -7.553 1.00 86.25 163 PRO A N 1
ATOM 1252 C CA . PRO A 1 163 ? -1.629 2.107 -6.875 1.00 86.25 163 PRO A CA 1
ATOM 1253 C C . PRO A 1 163 ? -2.808 3.062 -6.668 1.00 86.25 163 PRO A C 1
ATOM 1255 O O . PRO A 1 163 ? -2.932 3.677 -5.609 1.00 86.25 163 PRO A O 1
ATOM 1258 N N . VAL A 1 164 ? -3.712 3.152 -7.650 1.00 89.44 164 VAL A N 1
ATOM 1259 C CA . VAL A 1 164 ? -4.915 3.990 -7.558 1.00 89.44 164 VAL A CA 1
ATOM 1260 C C . VAL A 1 164 ? -5.858 3.443 -6.489 1.00 89.44 164 VAL A C 1
ATOM 1262 O O . VAL A 1 164 ? -6.258 4.182 -5.588 1.00 89.44 164 VAL A O 1
ATOM 1265 N N . ALA A 1 165 ? -6.166 2.143 -6.532 1.00 91.12 165 ALA A N 1
ATOM 1266 C CA . ALA A 1 165 ? -7.000 1.490 -5.524 1.00 91.12 165 ALA A CA 1
ATOM 1267 C C . ALA A 1 165 ? -6.404 1.627 -4.110 1.00 91.12 165 ALA A C 1
ATOM 1269 O O . ALA A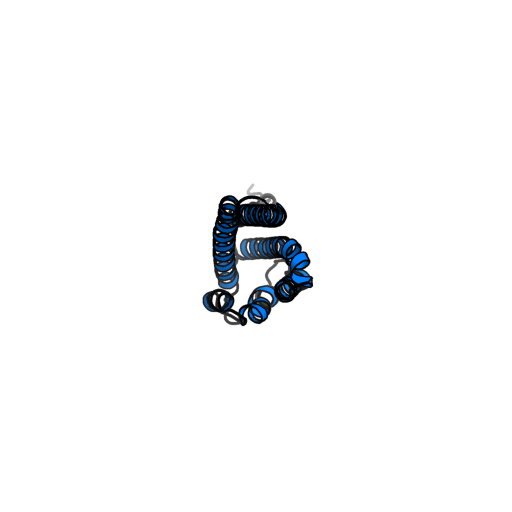 1 165 ? -7.122 1.953 -3.162 1.00 91.12 165 ALA A O 1
ATOM 1270 N N . TRP A 1 166 ? -5.084 1.463 -3.980 1.00 90.25 166 TRP A N 1
ATOM 1271 C CA . TRP A 1 166 ? -4.353 1.623 -2.726 1.00 90.25 166 TRP A CA 1
ATOM 1272 C C . TRP A 1 166 ? -4.473 3.045 -2.171 1.00 90.25 166 TRP A C 1
ATOM 1274 O O . TRP A 1 166 ? -4.810 3.222 -1.002 1.00 90.25 166 TRP A O 1
ATOM 1284 N N . LEU A 1 167 ? -4.284 4.075 -3.005 1.00 89.94 167 LEU A N 1
ATOM 1285 C CA . LEU A 1 167 ? -4.448 5.477 -2.599 1.00 89.94 167 LEU A CA 1
ATOM 1286 C C . LEU A 1 167 ? -5.883 5.792 -2.158 1.00 89.94 167 LEU A C 1
ATOM 1288 O O . LEU A 1 167 ? -6.079 6.550 -1.203 1.00 89.94 167 LEU A O 1
ATOM 1292 N N . LEU A 1 168 ? -6.889 5.207 -2.814 1.00 91.25 168 LEU A N 1
ATOM 1293 C CA . LEU A 1 168 ? -8.290 5.372 -2.422 1.00 91.25 168 LEU A CA 1
ATOM 1294 C C . LEU A 1 168 ? -8.572 4.752 -1.048 1.00 91.25 168 LEU A C 1
ATOM 1296 O O . LEU A 1 168 ? -9.180 5.424 -0.210 1.00 91.25 168 LEU A O 1
ATOM 1300 N N . VAL A 1 169 ? -8.089 3.528 -0.803 1.00 90.38 169 VAL A N 1
ATOM 1301 C CA . VAL A 1 169 ? -8.187 2.832 0.494 1.00 90.38 169 VAL A CA 1
ATOM 1302 C C . VAL A 1 169 ? -7.455 3.609 1.589 1.00 90.38 169 VAL A C 1
ATOM 1304 O O . VAL A 1 169 ? -8.006 3.871 2.658 1.00 90.38 169 VAL A O 1
ATOM 1307 N N . MET A 1 170 ? -6.241 4.081 1.307 1.00 87.81 170 MET A N 1
ATOM 1308 C CA . MET A 1 170 ? -5.484 4.945 2.213 1.00 87.81 170 MET A CA 1
ATOM 1309 C C . MET A 1 170 ? -6.263 6.217 2.549 1.00 87.81 170 MET A C 1
ATOM 1311 O O . MET A 1 170 ? -6.351 6.636 3.702 1.00 87.81 170 MET A O 1
ATOM 1315 N N . GLY A 1 171 ? -6.871 6.821 1.527 1.00 87.75 171 GLY A N 1
ATOM 1316 C CA . GLY A 1 171 ? -7.753 7.974 1.631 1.00 87.75 171 GLY A CA 1
ATOM 1317 C C . GLY A 1 171 ? -8.940 7.721 2.545 1.00 87.75 171 GLY A C 1
ATOM 1318 O O . GLY A 1 171 ? -9.222 8.548 3.416 1.00 87.75 171 GLY A O 1
ATOM 1319 N N . SER A 1 172 ? -9.642 6.601 2.355 1.00 88.94 172 SER A N 1
ATOM 1320 C CA . SER A 1 172 ? -10.779 6.239 3.201 1.00 88.94 172 SER A CA 1
ATOM 1321 C C . SER A 1 172 ? -10.348 5.988 4.639 1.00 88.94 172 SER A C 1
ATOM 1323 O O . SER A 1 172 ? -10.980 6.533 5.541 1.00 88.94 172 SER A O 1
ATOM 1325 N N . ASN A 1 173 ? -9.239 5.277 4.851 1.00 88.19 173 ASN A N 1
ATOM 1326 C CA . ASN A 1 173 ? -8.722 4.949 6.181 1.00 88.19 173 ASN A CA 1
ATOM 1327 C C . ASN A 1 173 ? -8.255 6.195 6.935 1.00 88.19 173 ASN A C 1
ATOM 1329 O O . ASN A 1 173 ? -8.643 6.402 8.081 1.00 88.19 173 ASN A O 1
ATOM 1333 N N . CYS A 1 174 ? -7.509 7.089 6.278 1.00 85.69 174 CYS A N 1
ATOM 1334 C CA . CYS A 1 174 ? -7.128 8.383 6.846 1.00 85.69 174 CYS A CA 1
ATOM 1335 C C . CYS A 1 174 ? -8.350 9.179 7.316 1.00 85.69 174 CYS A C 1
ATOM 1337 O O . CYS A 1 174 ? -8.380 9.663 8.445 1.00 85.69 174 CYS A O 1
ATOM 1339 N N . ARG A 1 175 ? -9.367 9.315 6.452 1.00 84.19 175 ARG A N 1
ATOM 1340 C CA . ARG A 1 175 ? -10.594 10.060 6.777 1.00 84.19 175 ARG A CA 1
ATOM 1341 C C . ARG A 1 175 ? -11.350 9.419 7.936 1.00 84.19 175 ARG A C 1
ATOM 1343 O O . ARG A 1 175 ? -11.862 10.134 8.791 1.00 84.19 175 ARG A O 1
ATOM 1350 N N . ALA A 1 176 ? -11.413 8.095 7.953 1.00 85.81 176 ALA A N 1
ATOM 1351 C CA . ALA A 1 176 ? -12.048 7.321 9.005 1.00 85.81 176 ALA A CA 1
ATOM 1352 C C . ALA A 1 176 ? -11.350 7.516 10.361 1.00 85.81 176 ALA A C 1
ATOM 1354 O O . ALA A 1 176 ? -12.011 7.801 11.357 1.00 85.81 176 ALA A O 1
ATOM 1355 N N . VAL A 1 177 ? -10.017 7.455 10.384 1.00 85.31 177 VAL A N 1
ATOM 1356 C CA . VAL A 1 177 ? -9.202 7.645 11.593 1.00 85.31 177 VAL A CA 1
ATOM 1357 C C . VAL A 1 177 ? -9.250 9.084 12.102 1.00 85.31 177 VAL A C 1
ATOM 1359 O O . VAL A 1 177 ? -9.437 9.303 13.294 1.00 85.31 177 VAL A O 1
ATOM 1362 N N . SER A 1 178 ? -9.149 10.090 11.228 1.00 84.38 178 SER A N 1
ATOM 1363 C CA . SER A 1 178 ? -9.256 11.496 11.648 1.00 84.38 178 SER A CA 1
ATOM 1364 C C . SER A 1 178 ? -10.600 11.822 12.307 1.00 84.38 178 SER A C 1
ATOM 1366 O O . SER A 1 178 ? -10.664 12.726 13.133 1.00 84.38 178 SER A O 1
ATOM 1368 N N . ARG A 1 179 ? -11.660 11.084 11.958 1.00 81.12 179 ARG A N 1
ATOM 1369 C CA . ARG A 1 179 ? -12.984 11.197 12.585 1.00 81.12 179 ARG A CA 1
ATOM 1370 C C . ARG A 1 179 ? -13.106 10.414 13.889 1.00 81.12 179 ARG A C 1
ATOM 1372 O O . ARG A 1 179 ? -13.932 10.784 14.708 1.00 81.12 179 ARG A O 1
ATOM 1379 N N . LEU A 1 180 ? -12.305 9.363 14.076 1.00 80.81 180 LEU A N 1
ATOM 1380 C CA . LEU A 1 180 ? -12.222 8.618 15.335 1.00 80.81 180 LEU A CA 1
ATOM 1381 C C . LEU A 1 180 ? -11.367 9.323 16.390 1.00 80.81 180 LEU A C 1
ATOM 1383 O O . LEU A 1 180 ? -11.639 9.169 17.569 1.00 80.81 180 LEU A O 1
ATOM 1387 N N . SER A 1 181 ? -10.365 10.102 15.973 1.00 80.38 181 SER A N 1
ATOM 1388 C CA . SER A 1 181 ? -9.446 10.815 16.870 1.00 80.38 181 SER A CA 1
ATOM 1389 C C . SER A 1 181 ? -10.084 11.644 18.001 1.00 80.38 181 SER A C 1
ATOM 1391 O O . SER A 1 181 ? -9.419 11.770 19.017 1.00 80.38 181 SER A O 1
ATOM 1393 N N . PRO A 1 182 ? -11.283 12.252 17.885 1.00 76.50 182 PRO A N 1
ATOM 1394 C CA . PRO A 1 182 ? -11.929 12.909 19.029 1.00 76.50 182 PRO A CA 1
ATOM 1395 C C . PRO A 1 182 ? -12.570 11.948 20.049 1.00 76.50 182 PRO A C 1
ATOM 1397 O O . PRO A 1 182 ? -13.019 12.409 21.091 1.00 76.50 182 PRO A O 1
ATOM 1400 N N . TYR A 1 183 ? -12.660 10.648 19.757 1.00 70.94 183 TYR A N 1
ATOM 1401 C CA . TYR A 1 183 ? -13.343 9.645 20.588 1.00 70.94 183 TYR A CA 1
ATOM 1402 C C . TYR A 1 183 ? -12.397 8.616 21.232 1.00 70.94 183 TYR A C 1
ATOM 1404 O O . TYR A 1 183 ? -12.868 7.726 21.944 1.00 70.94 183 TYR A O 1
ATOM 1412 N N . VAL A 1 184 ? -11.098 8.684 20.926 1.00 65.69 184 VAL A N 1
ATOM 1413 C CA . VAL A 1 184 ? -10.035 7.784 21.404 1.00 65.69 184 VAL A CA 1
ATOM 1414 C C . VAL A 1 184 ? -8.953 8.636 22.038 1.00 65.69 184 VAL A C 1
ATOM 1416 O O . VAL A 1 184 ? -8.517 8.269 23.146 1.00 65.69 184 VAL A O 1
#

Nearest PDB structures (foldseek):
  3euh-assembly1_A  TM=1.976E-01  e=6.486E+00  Escherichia coli K-12

Foldseek 3Di:
DDDDDPPDDPPDPPDPPDPPPPLLVVLVVLLVQLVVLVVVLVVVVVPPDDPPVNVVSVVSNVVSVVVSLVSLLVLLLVLQVLLPPVPQPDHSCRLSPQCPDPP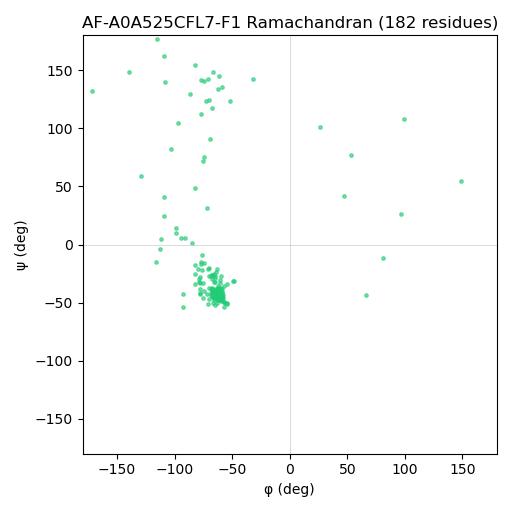SVLVSLCCRQLVSLVSLQVSCVVVVPPADRDDNCLSVVLSVLVNLLPDPPSVVVSVVVNSVSSSVSSSRSVVSVVSSVVVD

Solvent-accessible surface area (backbone atoms only — not comparable to full-atom values): 10570 Å² total; per-residue (Å²): 137,89,84,81,89,80,88,71,76,89,82,76,81,86,78,86,78,74,81,69,55,70,68,57,59,52,46,51,51,36,50,52,52,25,50,52,21,46,52,52,37,52,51,50,67,70,43,96,61,68,82,76,70,55,53,56,31,51,50,53,23,52,56,31,46,52,53,48,49,53,54,50,40,54,48,50,27,59,58,38,58,76,52,70,74,87,77,49,94,62,53,26,66,56,51,34,56,45,55,71,38,81,77,49,25,62,61,40,39,42,55,52,48,34,40,42,42,52,51,49,39,50,48,33,63,75,69,66,46,99,63,84,71,61,68,61,66,63,33,45,51,40,34,52,34,56,49,42,38,75,38,86,76,56,14,60,64,27,59,67,50,39,61,56,44,50,51,51,51,49,49,52,50,51,56,52,47,67,68,44,59,88,81,112

Secondary structure (DSSP, 8-state):
---------SSSSS-------HHHHHHHHHHHHHHHHHHHHHHHHHS---TTTTHHHHHHHHHHHHHHHHHHHHHHHHHHHTT-SS--SS-HHHHHHHHSSTTHHHHHHIIIIIHHHHHHHHHHHHHT---PPPPHHHHHHHHHHHHHHTSTTHHHHHHHHHHHHHHHHHHHHHHHHHHHTT--

Sequence (184 aa):
MPDTNVSADTNGMGKKAGRRPCSLLFQAGVMLLSIAAMITALALRLSLDNSSSRALPLFFFGVSAFLGIAISLFHIFRVWSFVQDGYARTSPLKAMAYMLLPFFNLYWIFVVVHGFARDYNSLIQRKRLSAPPLPHSLHLGCCVLFAASALPYVGVAASFLLPVAWLLVMGSNCRAVSRLSPYV

Mean predicted aligned error: 9.43 Å

Radius of gyration: 21.13 Å; Cα contacts (8 Å, |Δi|>4): 144; chains: 1; bounding box: 59×58×63 Å

pLDDT: mean 81.54, std 13.61, range [38.38, 92.38]